Protein AF-A0A955X0K3-F1 (afdb_monomer_lite)

Radius of gyration: 25.29 Å; chains: 1; bounding box: 75×50×61 Å

Sequence (303 aa):
FAATKADHLHHTQHPRLTALVEAMLREARDRARFSGAETAALSLAALRATVEETRDYSGRAVDVVRGRLMDGRQAAVNAGELPEDPARLLAPARDGAGRLIPCADGEAGELIGRIGRLPSERFDGYLDPQATAAKILRDGFAEGDAWFRTGDLLRRDADGDYFFVDRVGDTFRWKGENVSTQAVAQALAGAGGVEALAVYGVAVPGQEGRAGMAAVVAQAFDPQAFFAAATGALPPAARPAFVRVVPALPTTSTMKFQTVALKRQGYTDCGDDPVFVRDDEAGTYAPLTPLALGAVTAGSLRL

Secondary structure (DSSP, 8-state):
-EEEE-TTS-GGGHHHHHHHHHHHTHHHHHHHHHTT----EEEE----SSEEEEEEETTEEEEEEEEE-TTS-EEEE---PPPSSTHHHHHHHHTTSSSPPPPPTT-EEEEEEE--SSGGG-----SSHHHHHHTEEESSSSTT-EEEEEEEEEEE-TTS-EEEEEETTT-EEETTEEE-HHHHHHHTTTGGG-SEEEEEEE--TT-SB-EEEEEEE-SS--HHHHHHHHHHHS-GGGS-SEEEE-S---B-TTS-B-HHHHHHHTTTS-TT--EEEEETTTTEEEE--HHHHHHHHTT-S--

Structure (mmCIF, N/CA/C/O backbone):
data_AF-A0A955X0K3-F1
#
_entry.id   AF-A0A955X0K3-F1
#
loop_
_atom_site.group_PDB
_atom_site.id
_atom_site.type_symbol
_atom_site.label_atom_id
_atom_site.label_alt_id
_atom_site.label_comp_id
_atom_site.label_asym_id
_atom_site.label_entity_id
_atom_site.label_seq_id
_atom_site.pdbx_PDB_ins_code
_atom_site.Cartn_x
_atom_site.Cartn_y
_atom_site.Cartn_z
_atom_site.occupancy
_atom_site.B_iso_or_equiv
_atom_site.auth_seq_id
_atom_site.auth_comp_id
_atom_site.auth_asym_id
_atom_site.auth_atom_id
_atom_site.pdbx_PDB_model_num
ATOM 1 N N . PHE A 1 1 ? 21.648 7.294 10.401 1.00 72.94 1 PHE A N 1
ATOM 2 C CA . PHE A 1 1 ? 22.997 6.711 10.265 1.00 72.94 1 PHE A CA 1
ATOM 3 C C . PHE A 1 1 ? 22.863 5.281 9.754 1.00 72.94 1 PHE A C 1
ATOM 5 O O . PHE A 1 1 ? 21.939 4.608 10.192 1.00 72.94 1 PHE A O 1
ATOM 12 N N . ALA A 1 2 ? 23.717 4.842 8.827 1.00 73.00 2 ALA A N 1
ATOM 13 C CA . ALA A 1 2 ? 23.734 3.469 8.317 1.00 73.00 2 ALA A CA 1
ATOM 14 C C . ALA A 1 2 ? 25.145 2.881 8.431 1.00 73.00 2 ALA A C 1
ATOM 16 O O . ALA A 1 2 ? 26.103 3.494 7.972 1.00 73.00 2 ALA A O 1
ATOM 17 N N . ALA A 1 3 ? 25.283 1.704 9.035 1.00 75.50 3 ALA A N 1
ATOM 18 C CA . ALA A 1 3 ? 26.566 1.022 9.155 1.00 75.50 3 ALA A CA 1
ATOM 19 C C . ALA A 1 3 ? 26.521 -0.335 8.462 1.00 75.50 3 ALA A C 1
ATOM 21 O O . ALA A 1 3 ? 25.512 -1.034 8.537 1.00 75.50 3 ALA A O 1
ATOM 22 N N . THR A 1 4 ? 27.627 -0.716 7.831 1.00 75.00 4 THR A N 1
ATOM 23 C CA . THR A 1 4 ? 27.813 -2.057 7.271 1.00 75.00 4 THR A CA 1
ATOM 24 C C . THR A 1 4 ? 29.104 -2.690 7.770 1.00 75.00 4 THR A C 1
ATOM 26 O O . THR A 1 4 ? 30.064 -1.995 8.107 1.00 75.00 4 THR A O 1
ATOM 29 N N . LYS A 1 5 ? 29.122 -4.022 7.823 1.00 78.38 5 LYS A N 1
ATOM 30 C CA . LYS A 1 5 ? 30.267 -4.811 8.271 1.00 78.38 5 LYS A CA 1
ATOM 31 C C . LYS A 1 5 ? 31.272 -4.980 7.130 1.00 78.38 5 LYS A C 1
ATOM 33 O O . LYS A 1 5 ? 30.899 -5.464 6.067 1.00 78.38 5 LYS A O 1
ATOM 38 N N . ALA A 1 6 ? 32.543 -4.661 7.365 1.00 79.88 6 ALA A N 1
ATOM 39 C CA . ALA A 1 6 ? 33.587 -4.685 6.333 1.00 79.88 6 ALA A CA 1
ATOM 40 C C . ALA A 1 6 ? 34.691 -5.738 6.555 1.00 79.88 6 ALA A C 1
ATOM 42 O O . ALA A 1 6 ? 35.633 -5.796 5.775 1.00 79.88 6 ALA A O 1
ATOM 43 N N . ASP A 1 7 ? 34.581 -6.599 7.579 1.00 76.06 7 ASP A N 1
ATOM 44 C CA . ASP A 1 7 ? 35.656 -7.525 8.011 1.00 76.06 7 ASP A CA 1
ATOM 45 C C . ASP A 1 7 ? 36.092 -8.574 6.966 1.00 76.06 7 ASP A C 1
ATOM 47 O O . ASP A 1 7 ? 37.043 -9.318 7.194 1.00 76.06 7 ASP A O 1
ATOM 51 N N . HIS A 1 8 ? 35.375 -8.674 5.847 1.00 74.19 8 HIS A N 1
ATOM 52 C CA . HIS A 1 8 ? 35.631 -9.598 4.740 1.00 74.19 8 HIS A CA 1
ATOM 53 C C . HIS A 1 8 ? 36.319 -8.921 3.543 1.00 74.19 8 HIS A C 1
ATOM 55 O O . HIS A 1 8 ? 36.610 -9.583 2.548 1.00 74.19 8 HIS A O 1
ATOM 61 N N . LEU A 1 9 ? 36.572 -7.614 3.634 1.00 76.88 9 LEU A N 1
ATOM 62 C CA . LEU A 1 9 ? 37.218 -6.814 2.605 1.00 76.88 9 LEU A CA 1
ATOM 63 C C . LEU A 1 9 ? 38.471 -6.162 3.167 1.00 76.88 9 LEU A C 1
ATOM 65 O O . LEU A 1 9 ? 38.476 -5.650 4.287 1.00 76.88 9 LEU A O 1
ATOM 69 N N . HIS A 1 10 ? 39.509 -6.137 2.341 1.00 84.00 10 HIS A N 1
ATOM 70 C CA . HIS A 1 10 ? 40.710 -5.370 2.623 1.00 84.00 10 HIS A CA 1
ATOM 71 C C . HIS A 1 10 ? 40.362 -3.874 2.758 1.00 84.00 10 HIS A C 1
ATOM 73 O O . HIS A 1 10 ? 39.531 -3.366 1.996 1.00 84.00 10 HIS A O 1
ATOM 79 N N . HIS A 1 11 ? 40.987 -3.163 3.704 1.00 85.38 11 HIS A N 1
ATOM 80 C CA . HIS A 1 11 ? 40.675 -1.762 4.026 1.00 85.38 11 HIS A CA 1
ATOM 81 C C . HIS A 1 11 ? 40.684 -0.810 2.826 1.00 85.38 11 HIS A C 1
ATOM 83 O O . HIS A 1 11 ? 39.918 0.155 2.799 1.00 85.38 11 HIS A O 1
ATOM 89 N N . THR A 1 12 ? 41.490 -1.100 1.801 1.00 85.62 12 THR A N 1
ATOM 90 C CA . THR A 1 12 ? 41.540 -0.337 0.541 1.00 85.62 12 THR A CA 1
ATOM 91 C C . THR A 1 12 ? 40.170 -0.227 -0.141 1.00 85.62 12 THR A C 1
ATOM 93 O O . THR A 1 12 ? 39.929 0.721 -0.885 1.00 85.62 12 THR A O 1
ATOM 96 N N . GLN A 1 13 ? 39.234 -1.136 0.156 1.00 85.56 13 GLN A N 1
ATOM 97 C CA . GLN A 1 13 ? 37.886 -1.158 -0.416 1.00 85.56 13 GLN A CA 1
ATOM 98 C C . GLN A 1 13 ? 36.791 -0.576 0.497 1.00 85.56 13 GLN A C 1
ATOM 100 O O . GLN A 1 13 ? 35.651 -0.417 0.054 1.00 85.56 13 GLN A O 1
ATOM 105 N N . HIS A 1 14 ? 37.093 -0.212 1.751 1.00 87.19 14 HIS A N 1
ATOM 106 C CA . HIS A 1 14 ? 36.091 0.323 2.695 1.00 87.19 14 HIS A CA 1
ATOM 107 C C . HIS A 1 14 ? 35.441 1.640 2.228 1.00 87.19 14 HIS A C 1
ATOM 109 O O . HIS A 1 14 ? 34.225 1.786 2.403 1.00 87.19 14 HIS A O 1
ATOM 115 N N . PRO A 1 15 ? 36.157 2.588 1.583 1.00 86.88 15 PRO A N 1
ATOM 116 C CA . PRO A 1 15 ? 35.516 3.770 1.002 1.00 86.88 15 PRO A CA 1
ATOM 117 C C . PRO A 1 15 ? 34.520 3.417 -0.112 1.00 86.88 15 PRO A C 1
ATOM 119 O O . PRO A 1 15 ? 33.428 3.982 -0.158 1.00 86.88 15 PRO A O 1
ATOM 122 N N . ARG A 1 16 ? 34.849 2.431 -0.963 1.00 85.50 16 ARG A N 1
ATOM 123 C CA . ARG A 1 16 ? 33.973 1.962 -2.052 1.00 85.50 16 ARG A CA 1
ATOM 124 C C . ARG A 1 16 ? 32.718 1.273 -1.506 1.00 85.50 16 ARG A C 1
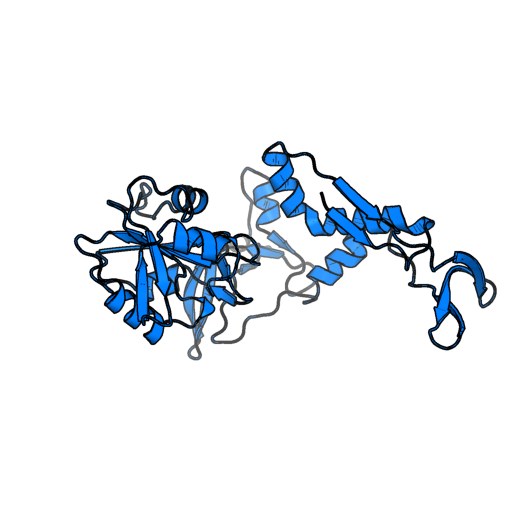ATOM 126 O O . ARG A 1 16 ? 31.615 1.544 -1.973 1.00 85.50 16 ARG A O 1
ATOM 133 N N . LEU A 1 17 ? 32.860 0.457 -0.458 1.00 81.56 17 LEU A N 1
ATOM 134 C CA . LEU A 1 17 ? 31.721 -0.145 0.246 1.00 81.56 17 LEU A CA 1
ATOM 135 C C . LEU A 1 17 ? 30.822 0.919 0.892 1.00 81.56 17 LEU A C 1
ATOM 137 O O . LEU A 1 17 ? 29.598 0.828 0.829 1.00 81.56 17 LEU A O 1
ATOM 141 N N . THR A 1 18 ? 31.423 1.958 1.469 1.00 83.19 18 THR A N 1
ATOM 142 C CA . THR A 1 18 ? 30.676 3.068 2.072 1.00 83.19 18 THR A CA 1
ATOM 143 C C . THR A 1 18 ? 29.874 3.820 1.011 1.00 83.19 18 THR A C 1
ATOM 145 O O . THR A 1 18 ? 28.673 4.016 1.187 1.00 83.19 18 THR A O 1
ATOM 148 N N . ALA A 1 19 ? 30.490 4.148 -0.130 1.00 79.62 19 ALA A N 1
ATOM 149 C CA . ALA A 1 19 ? 29.808 4.764 -1.270 1.00 79.62 19 ALA A CA 1
ATOM 150 C C . ALA A 1 19 ? 28.654 3.893 -1.808 1.00 79.62 19 ALA A C 1
ATOM 152 O O . ALA A 1 19 ? 27.605 4.421 -2.185 1.00 79.62 19 ALA A O 1
ATOM 153 N N . LEU A 1 20 ? 28.807 2.563 -1.795 1.00 77.81 20 LEU A N 1
ATOM 154 C CA . LEU A 1 20 ? 27.747 1.625 -2.169 1.00 77.81 20 LEU A CA 1
ATOM 155 C C . LEU A 1 20 ? 26.542 1.706 -1.226 1.00 77.81 20 LEU A C 1
ATOM 157 O O . LEU A 1 20 ? 25.414 1.871 -1.689 1.00 77.81 20 LEU A O 1
ATOM 161 N N . VAL A 1 21 ? 26.773 1.661 0.087 1.00 79.25 21 VAL A N 1
ATOM 162 C CA . VAL A 1 21 ? 25.708 1.790 1.098 1.00 79.25 21 VAL A CA 1
ATOM 163 C C . VAL A 1 21 ? 25.009 3.145 0.998 1.00 79.25 21 VAL A C 1
ATOM 165 O O . VAL A 1 21 ? 23.780 3.221 1.063 1.00 79.25 21 VAL A O 1
ATOM 168 N N . GLU A 1 22 ? 25.767 4.221 0.787 1.00 78.62 22 GLU A N 1
ATOM 169 C CA . GLU A 1 22 ? 25.198 5.549 0.558 1.00 78.62 22 GLU A CA 1
ATOM 170 C C . GLU A 1 22 ? 24.293 5.597 -0.672 1.00 78.62 22 GLU A C 1
ATOM 172 O O . GLU A 1 22 ? 23.219 6.203 -0.632 1.00 78.62 22 GLU A O 1
ATOM 177 N N . ALA A 1 23 ? 24.715 4.964 -1.764 1.00 74.12 23 ALA A N 1
ATOM 178 C CA . ALA A 1 23 ? 23.952 4.931 -2.997 1.00 74.12 23 ALA A CA 1
ATOM 179 C C . ALA A 1 23 ? 22.687 4.060 -2.875 1.00 74.12 23 ALA A C 1
ATOM 181 O O . ALA A 1 23 ? 21.648 4.454 -3.408 1.00 74.12 23 ALA A O 1
ATOM 182 N N . MET A 1 24 ? 22.732 2.948 -2.129 1.00 72.56 24 MET A N 1
ATOM 183 C CA . MET A 1 24 ? 21.556 2.115 -1.821 1.00 72.56 24 MET A CA 1
ATOM 184 C C . MET A 1 24 ? 20.498 2.880 -1.023 1.00 72.56 24 MET A C 1
ATOM 186 O O . MET A 1 24 ? 19.303 2.736 -1.261 1.00 72.56 24 MET A O 1
ATOM 190 N N . LEU A 1 25 ? 20.938 3.719 -0.085 1.00 77.38 25 LEU A N 1
ATOM 191 C CA . LEU A 1 25 ? 20.060 4.446 0.831 1.00 77.38 25 LEU A CA 1
ATOM 192 C C . LEU A 1 25 ? 19.731 5.864 0.362 1.00 77.38 25 LEU A C 1
ATOM 194 O O . LEU A 1 25 ? 19.138 6.625 1.126 1.00 77.38 25 LEU A O 1
ATOM 198 N N . ARG A 1 26 ? 20.090 6.226 -0.876 1.00 76.50 26 ARG A N 1
ATOM 199 C CA . ARG A 1 26 ? 19.982 7.591 -1.411 1.00 76.50 26 ARG A CA 1
ATOM 200 C C . ARG A 1 26 ? 18.615 8.219 -1.153 1.00 76.50 26 ARG A C 1
ATOM 202 O O . ARG A 1 26 ? 18.539 9.286 -0.566 1.00 76.50 26 ARG A O 1
ATOM 209 N N . GLU A 1 27 ? 17.537 7.522 -1.494 1.00 66.00 27 GLU A N 1
ATOM 210 C CA . GLU A 1 27 ? 16.176 8.052 -1.366 1.00 66.00 27 GLU A CA 1
ATOM 211 C C . GLU A 1 27 ? 15.756 8.274 0.099 1.00 66.00 27 GLU A C 1
ATOM 213 O O . GLU A 1 27 ? 15.165 9.296 0.448 1.00 66.00 27 GLU A O 1
ATOM 218 N N . ALA A 1 28 ? 16.100 7.339 0.990 1.00 66.31 28 ALA A N 1
ATOM 219 C CA . ALA A 1 28 ? 15.855 7.486 2.423 1.00 66.31 28 ALA A CA 1
ATOM 220 C C . ALA A 1 28 ? 16.710 8.608 3.033 1.00 66.31 28 ALA A C 1
ATOM 222 O O . ALA A 1 28 ? 16.236 9.353 3.892 1.00 66.31 28 ALA A O 1
ATOM 223 N N . ARG A 1 29 ? 17.950 8.754 2.557 1.00 79.06 29 ARG A N 1
ATOM 224 C CA . ARG A 1 29 ? 18.888 9.797 2.969 1.00 79.06 29 ARG A CA 1
ATOM 225 C C . ARG A 1 29 ? 18.409 11.180 2.554 1.00 79.06 29 ARG A C 1
ATOM 227 O O . ARG A 1 29 ? 18.414 12.088 3.377 1.00 79.06 29 ARG A O 1
ATOM 234 N N . ASP A 1 30 ? 17.971 11.326 1.311 1.00 69.69 30 ASP A N 1
ATOM 235 C CA . ASP A 1 30 ? 17.511 12.598 0.762 1.00 69.69 30 ASP A CA 1
ATOM 236 C C . ASP A 1 30 ? 16.231 13.058 1.473 1.00 69.69 30 ASP A C 1
ATOM 238 O O . ASP A 1 30 ? 16.133 14.221 1.861 1.00 69.69 30 ASP A O 1
ATOM 242 N N . ARG A 1 31 ? 15.309 12.132 1.782 1.00 65.12 31 ARG A N 1
ATOM 243 C CA . ARG A 1 31 ? 14.146 12.416 2.643 1.00 65.12 31 ARG A CA 1
ATOM 244 C C . ARG A 1 31 ? 14.545 12.877 4.045 1.00 65.12 31 ARG A C 1
ATOM 246 O O . ARG A 1 31 ? 14.010 13.866 4.531 1.00 65.12 31 ARG A O 1
ATOM 253 N N . ALA A 1 32 ? 15.479 12.181 4.693 1.00 66.31 32 ALA A N 1
ATOM 254 C CA . ALA A 1 32 ? 15.925 12.530 6.041 1.00 66.31 32 ALA A CA 1
ATOM 255 C C . ALA A 1 32 ? 16.638 13.896 6.080 1.00 66.31 32 ALA A C 1
ATOM 257 O O . ALA A 1 32 ? 16.353 14.711 6.955 1.00 66.31 32 ALA A O 1
ATOM 258 N N . ARG A 1 33 ? 17.499 14.180 5.093 1.00 73.12 33 ARG A N 1
ATOM 259 C CA . ARG A 1 33 ? 18.171 15.481 4.937 1.00 73.12 33 ARG A CA 1
ATOM 260 C C . ARG A 1 33 ? 17.188 16.612 4.669 1.00 73.12 33 ARG A C 1
ATOM 262 O O . ARG A 1 33 ? 17.338 17.686 5.239 1.00 73.12 33 ARG A O 1
ATOM 269 N N . PHE A 1 34 ? 16.168 16.371 3.845 1.00 64.62 34 PHE A N 1
ATOM 270 C CA . PHE A 1 34 ? 15.101 17.342 3.597 1.00 64.62 34 PHE A CA 1
ATOM 271 C C . PHE A 1 34 ? 14.343 17.706 4.885 1.00 64.62 34 PHE A C 1
ATOM 273 O O . PHE A 1 34 ? 13.924 18.844 5.060 1.00 64.62 34 PHE A O 1
ATOM 280 N N . SER A 1 35 ? 14.227 16.764 5.823 1.00 72.75 35 SER A N 1
ATOM 281 C CA . SER A 1 35 ? 13.679 16.993 7.166 1.00 72.75 35 SER A CA 1
ATOM 282 C C . SER A 1 35 ? 14.693 17.556 8.178 1.00 72.75 35 SER A C 1
ATOM 284 O O . SER A 1 35 ? 14.391 17.606 9.366 1.00 72.75 35 SER A O 1
ATOM 286 N N . GLY A 1 36 ? 15.883 17.974 7.736 1.00 71.62 36 GLY A N 1
ATOM 287 C CA . GLY A 1 36 ? 16.912 18.590 8.580 1.00 71.62 36 GLY A CA 1
ATOM 288 C C . GLY A 1 36 ? 17.782 17.609 9.370 1.00 71.62 36 GLY A C 1
ATOM 289 O O . GLY A 1 36 ? 18.563 18.043 10.212 1.00 71.62 36 GLY A O 1
ATOM 290 N N . ALA A 1 37 ? 17.674 16.300 9.125 1.00 73.31 37 ALA A N 1
ATOM 291 C CA . ALA A 1 37 ? 18.491 15.308 9.814 1.00 73.31 37 ALA A CA 1
ATOM 292 C C . ALA A 1 37 ? 19.866 15.140 9.150 1.00 73.31 37 ALA A C 1
ATOM 294 O O . ALA A 1 37 ? 19.980 15.000 7.928 1.00 73.31 37 ALA A O 1
ATOM 295 N N . GLU A 1 38 ? 20.916 15.062 9.967 1.00 81.56 38 GLU A N 1
ATOM 296 C CA . GLU A 1 38 ? 22.237 14.656 9.497 1.00 81.56 38 GLU A CA 1
ATOM 297 C C . GLU A 1 38 ? 22.270 13.160 9.172 1.00 81.56 38 GLU A C 1
ATOM 299 O O . GLU A 1 38 ? 21.726 12.306 9.879 1.00 81.56 38 GLU A O 1
ATOM 304 N N . THR A 1 39 ? 22.942 12.818 8.077 1.00 82.00 39 THR A N 1
ATOM 305 C CA . THR A 1 39 ? 23.023 11.438 7.601 1.00 82.00 39 THR A CA 1
ATOM 306 C C . THR A 1 39 ? 24.449 11.095 7.205 1.00 82.00 39 THR A C 1
ATOM 308 O O . THR A 1 39 ? 25.030 11.780 6.359 1.00 82.00 39 THR A O 1
ATOM 311 N N . ALA A 1 40 ? 24.948 9.976 7.718 1.00 81.44 40 ALA A N 1
ATOM 312 C CA . ALA A 1 40 ? 26.214 9.377 7.320 1.00 81.44 40 ALA A CA 1
ATOM 313 C C . ALA A 1 40 ? 26.043 7.868 7.108 1.00 81.44 40 ALA A C 1
ATOM 315 O O . ALA A 1 40 ? 25.189 7.242 7.759 1.00 81.44 40 ALA A O 1
ATOM 316 N N . ALA A 1 41 ? 26.863 7.309 6.218 1.00 79.50 41 ALA A N 1
ATOM 317 C CA . ALA A 1 41 ? 27.106 5.878 6.132 1.00 79.50 41 ALA A CA 1
ATOM 318 C C . ALA A 1 41 ? 28.545 5.567 6.559 1.00 79.50 41 ALA A C 1
ATOM 320 O O . ALA A 1 41 ? 29.448 6.362 6.306 1.00 79.50 41 ALA A O 1
ATOM 321 N N . LEU A 1 42 ? 28.763 4.419 7.199 1.00 81.50 42 LEU A N 1
ATOM 322 C CA . LEU A 1 42 ? 30.096 3.948 7.576 1.00 81.50 42 LEU A CA 1
ATOM 323 C C . LEU A 1 42 ? 30.251 2.458 7.272 1.00 81.50 42 LEU A C 1
ATOM 325 O O . LEU A 1 42 ? 29.351 1.657 7.524 1.00 81.50 42 LEU A O 1
ATOM 329 N N . SER A 1 43 ? 31.430 2.084 6.790 1.00 77.88 43 SER A N 1
ATOM 330 C CA . SER A 1 43 ? 31.879 0.693 6.754 1.00 77.88 43 SER A CA 1
ATOM 331 C C . SER A 1 43 ? 32.765 0.440 7.968 1.00 77.88 43 SER A C 1
ATOM 333 O O . SER A 1 43 ? 33.791 1.095 8.131 1.00 77.88 43 SER A O 1
ATOM 335 N N . LEU A 1 44 ? 32.345 -0.469 8.846 1.00 70.31 44 LEU A N 1
ATOM 336 C CA . LEU A 1 44 ? 33.007 -0.761 10.116 1.00 70.31 44 LEU A CA 1
ATOM 337 C C . LEU A 1 44 ? 33.529 -2.201 10.107 1.00 70.31 44 LEU A C 1
ATOM 339 O O . LEU A 1 44 ? 32.776 -3.143 9.857 1.00 70.31 44 LEU A O 1
ATOM 343 N N . ALA A 1 45 ? 34.814 -2.378 10.405 1.00 63.47 45 ALA A N 1
ATOM 344 C CA . ALA A 1 45 ? 35.396 -3.679 10.725 1.00 63.47 45 ALA A CA 1
ATOM 345 C C . ALA A 1 45 ? 35.435 -3.810 12.254 1.00 63.47 45 ALA A C 1
ATOM 347 O O . ALA A 1 45 ? 36.144 -3.061 12.927 1.00 63.47 45 ALA A O 1
ATOM 348 N N . ALA A 1 46 ? 34.595 -4.685 12.809 1.00 48.91 46 ALA A N 1
ATOM 349 C CA . ALA A 1 46 ? 34.305 -4.705 14.241 1.00 48.91 46 ALA A CA 1
ATOM 350 C C . ALA A 1 46 ? 35.185 -5.686 15.035 1.00 48.91 46 ALA A C 1
ATOM 352 O O . ALA A 1 46 ? 35.360 -5.488 16.235 1.00 48.91 46 ALA A O 1
ATOM 353 N N . LEU A 1 47 ? 35.750 -6.731 14.411 1.00 51.66 47 LEU A N 1
ATOM 354 C CA . LEU A 1 47 ? 36.476 -7.795 15.124 1.00 51.66 47 LEU A CA 1
ATOM 355 C C . LEU A 1 47 ? 37.629 -8.360 14.275 1.00 51.66 47 LEU A C 1
ATOM 357 O O . LEU A 1 47 ? 37.408 -9.117 13.332 1.00 51.66 47 LEU A O 1
ATOM 361 N N . ARG A 1 48 ? 38.878 -8.060 14.672 1.00 51.81 48 ARG A N 1
ATOM 362 C CA . ARG A 1 48 ? 40.128 -8.569 14.061 1.00 51.81 48 ARG A CA 1
ATOM 363 C C . ARG A 1 48 ? 40.374 -10.060 14.360 1.00 51.81 48 ARG A C 1
ATOM 365 O O . ARG A 1 48 ? 41.370 -10.430 14.974 1.00 51.81 48 ARG A O 1
ATOM 372 N N . ALA A 1 49 ? 39.474 -10.934 13.918 1.00 53.44 49 ALA A N 1
ATOM 373 C CA . ALA A 1 49 ? 39.782 -12.359 13.735 1.00 53.44 49 ALA A CA 1
ATOM 374 C C . ALA A 1 49 ? 40.495 -12.620 12.392 1.00 53.44 49 ALA A C 1
ATOM 376 O O . ALA A 1 49 ? 40.891 -13.749 12.094 1.00 53.44 49 ALA A O 1
ATOM 377 N N . THR A 1 50 ? 40.646 -11.570 11.584 1.00 62.62 50 THR A N 1
ATOM 378 C CA . THR A 1 50 ? 41.249 -11.592 10.261 1.00 62.62 50 THR A CA 1
ATOM 379 C C . THR A 1 50 ? 42.428 -10.623 10.167 1.00 62.62 50 THR A C 1
ATOM 381 O O . THR A 1 50 ? 42.480 -9.602 10.855 1.00 62.62 50 THR A O 1
ATOM 384 N N . VAL A 1 51 ? 43.407 -10.977 9.335 1.00 74.94 51 VAL A N 1
ATOM 385 C CA . VAL A 1 51 ? 44.590 -10.170 9.021 1.00 74.94 51 VAL A CA 1
ATOM 386 C C . VAL A 1 51 ? 44.558 -9.835 7.536 1.00 74.94 51 VAL A C 1
ATOM 388 O O . VAL A 1 51 ? 44.361 -10.718 6.703 1.00 74.94 51 VAL A O 1
ATOM 391 N N . GLU A 1 52 ? 44.745 -8.564 7.220 1.00 80.19 52 GLU A N 1
ATOM 392 C CA . GLU A 1 52 ? 44.872 -8.065 5.853 1.00 80.19 52 GLU A CA 1
ATOM 393 C C . GLU A 1 52 ? 46.273 -8.360 5.314 1.00 80.19 52 GLU A C 1
ATOM 395 O O . GLU A 1 52 ? 47.268 -8.19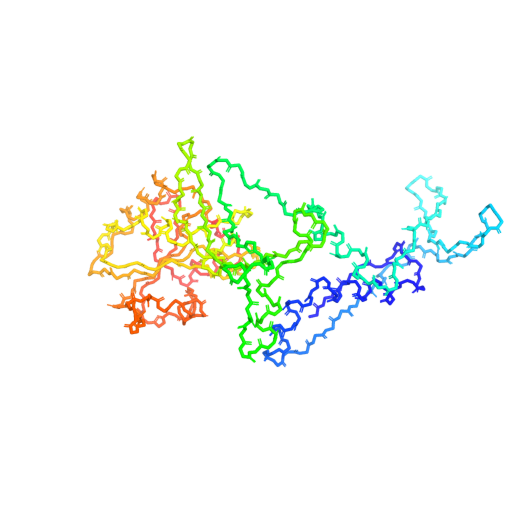1 6.021 1.00 80.19 52 GLU A O 1
ATOM 400 N N . GLU A 1 53 ? 46.358 -8.853 4.082 1.00 83.56 53 GLU A N 1
ATOM 401 C CA . GLU A 1 53 ? 47.615 -9.271 3.462 1.00 83.56 53 GLU A CA 1
ATOM 402 C C . GLU A 1 53 ? 47.515 -9.094 1.940 1.00 83.56 53 GLU A C 1
ATOM 404 O O . GLU A 1 53 ? 46.439 -9.268 1.376 1.00 83.56 53 GLU A O 1
ATOM 409 N N . THR A 1 54 ? 48.624 -8.809 1.258 1.00 85.44 54 THR A N 1
ATOM 410 C CA . THR A 1 54 ? 48.699 -8.842 -0.213 1.00 85.44 54 THR A CA 1
ATOM 411 C C . THR A 1 54 ? 49.533 -10.048 -0.628 1.00 85.44 54 THR A C 1
ATOM 413 O O . THR A 1 54 ? 50.628 -10.261 -0.104 1.00 85.44 54 THR A O 1
ATOM 416 N N . ARG A 1 55 ? 49.024 -10.862 -1.556 1.00 82.88 55 ARG A N 1
ATOM 417 C CA . ARG A 1 55 ? 49.686 -12.091 -2.018 1.00 82.88 55 ARG A CA 1
ATOM 418 C C . ARG A 1 55 ? 49.873 -12.096 -3.520 1.00 82.88 55 ARG A C 1
ATOM 420 O O . ARG A 1 55 ? 49.013 -11.610 -4.244 1.00 82.88 55 ARG A O 1
ATOM 427 N N . ASP A 1 56 ? 50.959 -12.705 -3.981 1.00 86.00 56 ASP A N 1
ATOM 428 C CA . ASP A 1 56 ? 51.095 -13.037 -5.395 1.00 86.00 56 ASP A CA 1
ATOM 429 C C . ASP A 1 56 ? 50.212 -14.243 -5.733 1.00 86.00 56 ASP A C 1
ATOM 431 O O . ASP A 1 56 ? 50.272 -15.288 -5.077 1.00 86.00 56 ASP A O 1
ATOM 435 N N . TYR A 1 57 ? 49.369 -14.082 -6.746 1.00 75.62 57 TYR A N 1
ATOM 436 C CA . TYR A 1 57 ? 48.559 -15.144 -7.310 1.00 75.62 57 TYR A CA 1
ATOM 437 C C . TYR A 1 57 ? 48.634 -15.073 -8.833 1.00 75.62 57 TYR A C 1
ATOM 439 O O . TYR A 1 57 ? 48.133 -14.132 -9.450 1.00 75.62 57 TYR A O 1
ATOM 447 N N . SER A 1 58 ? 49.248 -16.090 -9.442 1.00 77.94 58 SER A N 1
ATOM 448 C CA . SER A 1 58 ? 49.471 -16.166 -10.894 1.00 77.94 58 SER A CA 1
ATOM 449 C C . SER A 1 58 ? 50.238 -14.956 -11.459 1.00 77.94 58 SER A C 1
ATOM 451 O O . SER A 1 58 ? 49.915 -14.473 -12.543 1.00 77.94 58 SER A O 1
ATOM 453 N N . GLY A 1 59 ? 51.236 -14.450 -10.720 1.00 84.62 59 GLY A N 1
ATOM 454 C CA . GLY A 1 59 ? 52.057 -13.305 -11.130 1.00 84.62 59 GLY A CA 1
ATOM 455 C C . GLY A 1 59 ? 51.382 -11.942 -10.959 1.00 84.62 59 GLY A C 1
ATOM 456 O O . GLY A 1 59 ? 51.860 -10.948 -11.509 1.00 84.62 59 GLY A O 1
ATOM 457 N N . ARG A 1 60 ? 50.253 -11.883 -10.239 1.00 79.94 60 ARG A N 1
ATOM 458 C CA . ARG A 1 60 ? 49.544 -10.646 -9.897 1.00 79.94 60 ARG A CA 1
ATOM 459 C C . ARG A 1 60 ? 49.446 -10.502 -8.383 1.00 79.94 60 ARG A C 1
ATOM 461 O O . ARG A 1 60 ? 49.032 -11.437 -7.703 1.00 79.94 60 ARG A O 1
ATOM 468 N N . ALA A 1 61 ? 49.737 -9.310 -7.867 1.00 84.69 61 ALA A N 1
ATOM 469 C CA . ALA A 1 61 ? 49.452 -8.964 -6.479 1.00 84.69 61 ALA A CA 1
ATOM 470 C C . ALA A 1 61 ? 47.932 -8.864 -6.257 1.00 84.69 61 ALA A C 1
ATOM 472 O O . ALA A 1 61 ? 47.228 -8.190 -7.012 1.00 84.69 61 ALA A O 1
ATOM 473 N N . VAL A 1 62 ? 47.425 -9.553 -5.239 1.00 82.88 62 VAL A N 1
ATOM 474 C CA . VAL A 1 62 ? 46.003 -9.624 -4.899 1.00 82.88 62 VAL A CA 1
ATOM 475 C C . VAL A 1 62 ? 45.830 -9.367 -3.405 1.00 82.88 62 VAL A C 1
ATOM 477 O O . VAL A 1 62 ? 46.415 -10.068 -2.577 1.00 82.88 62 VAL A O 1
ATOM 480 N N . ASP A 1 63 ? 45.003 -8.381 -3.065 1.00 88.00 63 ASP A N 1
ATOM 481 C CA . ASP A 1 63 ? 44.654 -8.069 -1.679 1.00 88.00 63 ASP A CA 1
ATOM 482 C C . ASP A 1 63 ? 43.696 -9.120 -1.116 1.00 88.00 63 ASP A C 1
ATOM 484 O O . ASP A 1 63 ? 42.674 -9.448 -1.720 1.00 88.00 63 ASP A O 1
ATOM 488 N N . VAL A 1 64 ? 44.009 -9.661 0.054 1.00 81.25 64 VAL A N 1
ATOM 489 C CA . VAL A 1 64 ? 43.234 -10.721 0.695 1.00 81.25 64 VAL A CA 1
ATOM 490 C C . VAL A 1 64 ? 42.980 -10.413 2.160 1.00 81.25 64 VAL A C 1
ATOM 492 O O . VAL A 1 64 ? 43.705 -9.670 2.822 1.00 81.25 64 VAL A O 1
ATOM 495 N N . VAL A 1 65 ? 41.949 -11.060 2.687 1.00 79.75 65 VAL A N 1
ATOM 496 C CA . VAL A 1 65 ? 41.677 -11.123 4.117 1.00 79.75 65 VAL A CA 1
ATOM 497 C C . VAL A 1 65 ? 41.903 -12.559 4.577 1.00 79.75 65 VAL A C 1
ATOM 499 O O . VAL A 1 65 ? 41.255 -13.490 4.094 1.00 79.75 65 VAL A O 1
ATOM 502 N N . ARG A 1 66 ? 42.852 -12.761 5.495 1.00 83.06 66 ARG A N 1
ATOM 503 C CA . ARG A 1 66 ? 43.233 -14.078 6.016 1.00 83.06 66 ARG A CA 1
ATOM 504 C C . ARG A 1 66 ? 42.628 -14.330 7.387 1.00 83.06 66 ARG A C 1
ATOM 506 O O . ARG A 1 66 ? 42.833 -13.550 8.309 1.00 83.06 66 ARG A O 1
ATOM 513 N N . GLY A 1 67 ? 41.940 -15.456 7.536 1.00 76.56 67 GLY A N 1
ATOM 514 C CA . GLY A 1 67 ? 41.363 -15.928 8.792 1.00 76.56 67 GLY A CA 1
ATOM 515 C C . GLY A 1 67 ? 41.771 -17.363 9.125 1.00 76.56 67 GLY A C 1
ATOM 516 O O . GLY A 1 67 ? 42.478 -18.034 8.366 1.00 76.56 67 GLY A O 1
ATOM 517 N N . ARG A 1 68 ? 41.316 -17.842 10.286 1.00 78.88 68 ARG A N 1
ATOM 518 C CA . ARG A 1 68 ? 41.454 -19.237 10.720 1.00 78.88 68 ARG A CA 1
ATOM 519 C C . ARG A 1 68 ? 40.093 -19.930 10.632 1.00 78.88 68 ARG A C 1
ATOM 521 O O . ARG A 1 68 ? 39.112 -19.421 11.166 1.00 78.88 68 ARG A O 1
ATOM 528 N N . LEU A 1 69 ? 40.045 -21.071 9.953 1.00 71.50 69 LEU A N 1
ATOM 529 C CA . LEU A 1 69 ? 38.867 -21.926 9.844 1.00 71.50 69 LEU A CA 1
ATOM 530 C C . LEU A 1 69 ? 38.613 -22.675 11.161 1.00 71.50 69 LEU A C 1
ATOM 532 O O . LEU A 1 69 ? 39.504 -22.796 12.002 1.00 71.50 69 LEU A O 1
ATOM 536 N N . MET A 1 70 ? 37.403 -23.217 11.324 1.00 75.31 70 MET A N 1
ATOM 537 C CA . MET A 1 70 ? 36.996 -23.938 12.543 1.00 75.31 70 MET A CA 1
ATOM 538 C C . MET A 1 70 ? 37.833 -25.198 12.810 1.00 75.31 70 MET A C 1
ATOM 540 O O . MET A 1 70 ? 37.985 -25.606 13.955 1.00 75.31 70 MET A O 1
ATOM 544 N N . ASP A 1 71 ? 38.429 -25.778 11.767 1.00 84.56 71 ASP A N 1
ATOM 545 C CA . ASP A 1 71 ? 39.356 -26.913 11.853 1.00 84.56 71 ASP A CA 1
ATOM 546 C C . ASP A 1 71 ? 40.820 -26.497 12.119 1.00 84.56 71 ASP A C 1
ATOM 548 O O . ASP A 1 71 ? 41.727 -27.327 12.099 1.00 84.56 71 ASP A O 1
ATOM 552 N N . GLY A 1 72 ? 41.069 -25.205 12.358 1.00 80.81 72 GLY A N 1
ATOM 553 C CA . GLY A 1 72 ? 42.383 -24.654 12.680 1.00 80.81 72 GLY A CA 1
ATOM 554 C C . GLY A 1 72 ? 43.252 -24.289 11.476 1.00 80.81 72 GLY A C 1
ATOM 555 O O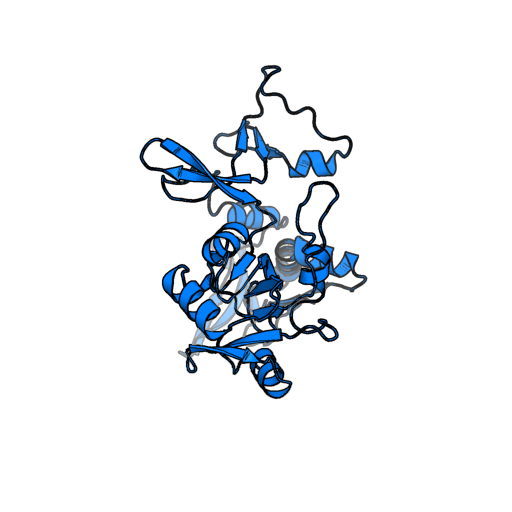 . GLY A 1 72 ? 44.284 -23.637 11.669 1.00 80.81 72 GLY A O 1
ATOM 556 N N . ARG A 1 73 ? 42.855 -24.635 10.244 1.00 85.00 73 ARG A N 1
ATOM 557 C CA . ARG A 1 73 ? 43.597 -24.249 9.033 1.00 85.00 73 ARG A CA 1
ATOM 558 C C . ARG A 1 73 ? 43.493 -22.748 8.773 1.00 85.00 73 ARG A C 1
ATOM 560 O O . ARG A 1 73 ? 42.519 -22.100 9.146 1.00 85.00 73 ARG A O 1
ATOM 567 N N . GLN A 1 74 ? 44.498 -22.179 8.113 1.00 81.81 74 GLN A N 1
ATOM 568 C CA . GLN A 1 74 ? 44.438 -20.792 7.651 1.00 81.81 74 GLN A CA 1
ATOM 569 C C . GLN A 1 74 ? 43.847 -20.724 6.246 1.00 81.81 74 GLN A C 1
ATOM 571 O O . GLN A 1 74 ? 44.218 -21.514 5.379 1.00 81.81 74 GLN A O 1
ATOM 576 N N . ALA A 1 75 ? 42.975 -19.748 6.018 1.00 77.38 75 ALA A N 1
ATOM 577 C CA . ALA A 1 75 ? 42.394 -19.468 4.714 1.00 77.38 75 ALA A CA 1
ATOM 578 C C . ALA A 1 75 ? 42.498 -17.973 4.419 1.00 77.38 75 ALA A C 1
ATOM 580 O O . ALA A 1 75 ? 42.259 -17.150 5.300 1.00 77.38 75 ALA A O 1
ATOM 581 N N . ALA A 1 76 ? 42.858 -17.634 3.186 1.00 81.12 76 ALA A N 1
ATOM 582 C CA . ALA A 1 76 ? 42.848 -16.269 2.684 1.00 81.12 76 ALA A CA 1
ATOM 583 C C . ALA A 1 76 ? 41.759 -16.142 1.621 1.00 81.12 76 ALA A C 1
ATOM 585 O O . ALA A 1 76 ? 41.656 -17.000 0.745 1.00 81.12 76 ALA A O 1
ATOM 586 N N . VAL A 1 77 ? 40.948 -15.094 1.721 1.00 76.25 77 VAL A N 1
ATOM 587 C CA . VAL A 1 77 ? 39.830 -14.833 0.814 1.00 76.25 77 VAL A CA 1
ATOM 588 C C . VAL A 1 77 ? 40.067 -13.501 0.113 1.00 76.25 77 VAL A C 1
ATOM 590 O O . VAL A 1 77 ? 40.301 -12.486 0.766 1.00 76.25 77 VAL A O 1
ATOM 593 N N . ASN A 1 78 ? 39.994 -13.507 -1.217 1.00 77.38 78 ASN A N 1
ATOM 594 C CA . ASN A 1 78 ? 39.777 -12.306 -2.018 1.00 77.38 78 ASN A CA 1
ATOM 595 C C . ASN A 1 78 ? 38.294 -12.291 -2.407 1.00 77.38 78 ASN A C 1
ATOM 597 O O . ASN A 1 78 ? 37.836 -13.204 -3.090 1.00 77.38 78 ASN A O 1
ATOM 601 N N . ALA A 1 79 ? 37.544 -11.285 -1.962 1.00 70.19 79 ALA A N 1
ATOM 602 C CA . ALA A 1 79 ? 36.117 -11.159 -2.271 1.00 70.19 79 ALA A CA 1
ATOM 603 C C . ALA A 1 79 ? 35.848 -10.446 -3.615 1.00 70.19 79 ALA A C 1
ATOM 605 O O . ALA A 1 79 ? 34.711 -10.081 -3.903 1.00 70.19 79 ALA A O 1
ATOM 606 N N . GLY A 1 80 ? 36.886 -10.236 -4.431 1.00 76.12 80 GLY A N 1
ATOM 607 C CA . GLY A 1 80 ? 36.850 -9.383 -5.613 1.00 76.12 80 GLY A CA 1
ATOM 608 C C . GLY A 1 80 ? 37.099 -7.909 -5.294 1.00 76.12 80 GLY A C 1
ATOM 609 O O . GLY A 1 80 ? 37.382 -7.530 -4.155 1.00 76.12 80 GLY A O 1
ATOM 610 N N . GLU A 1 81 ? 37.015 -7.078 -6.331 1.00 77.06 81 GLU A N 1
ATOM 611 C CA . GLU A 1 81 ? 37.076 -5.623 -6.210 1.00 77.06 81 GLU A CA 1
ATOM 612 C C . GLU A 1 81 ? 35.684 -5.012 -6.354 1.00 77.06 81 GLU A C 1
ATOM 614 O O . GLU A 1 81 ? 34.991 -5.227 -7.350 1.00 77.06 81 GLU A O 1
ATOM 619 N N . LEU A 1 82 ? 35.295 -4.197 -5.377 1.00 73.25 82 LEU A N 1
ATOM 620 C CA . LEU A 1 82 ? 34.160 -3.300 -5.507 1.00 73.25 82 LEU A CA 1
ATOM 621 C C . LEU A 1 82 ? 34.475 -2.242 -6.574 1.00 73.25 82 LEU A C 1
ATOM 623 O O . LEU A 1 82 ? 35.587 -1.692 -6.579 1.00 73.25 82 LEU A O 1
ATOM 627 N N . PRO A 1 83 ? 33.513 -1.922 -7.458 1.00 71.12 83 PRO A N 1
ATOM 628 C CA . PRO A 1 83 ? 33.706 -0.870 -8.438 1.00 71.12 83 PRO A CA 1
ATOM 629 C C . PRO A 1 83 ? 33.815 0.492 -7.754 1.00 71.12 83 PRO A C 1
ATOM 631 O O . PRO A 1 83 ? 33.265 0.722 -6.678 1.00 71.12 83 PRO A O 1
ATOM 634 N N . GLU A 1 84 ? 34.512 1.409 -8.416 1.00 75.62 84 GLU A N 1
ATOM 635 C CA . GLU A 1 84 ? 34.639 2.798 -7.962 1.00 75.62 84 GLU A CA 1
ATOM 636 C C . GLU A 1 84 ? 33.317 3.558 -8.036 1.00 75.62 84 GLU A C 1
ATOM 638 O O . GLU A 1 84 ? 33.030 4.372 -7.164 1.00 75.62 84 GLU A O 1
ATOM 643 N N . ASP A 1 85 ? 32.502 3.254 -9.047 1.00 73.50 85 ASP A N 1
ATOM 644 C CA . ASP A 1 85 ? 31.140 3.754 -9.169 1.00 73.50 85 ASP A CA 1
ATOM 645 C C . ASP A 1 85 ? 30.136 2.699 -8.665 1.00 73.50 85 ASP A C 1
ATOM 647 O O . ASP A 1 85 ? 29.950 1.663 -9.321 1.00 73.50 85 ASP A O 1
ATOM 651 N N . PRO A 1 86 ? 29.442 2.956 -7.539 1.00 66.19 86 PRO A N 1
ATOM 652 C CA . PRO A 1 86 ? 28.368 2.109 -7.034 1.00 66.19 86 PRO A CA 1
ATOM 653 C C . PRO A 1 86 ? 27.257 1.815 -8.041 1.00 66.19 86 PRO A C 1
ATOM 655 O O . PRO A 1 86 ? 26.617 0.766 -7.949 1.00 66.19 86 PRO A O 1
ATOM 658 N N . ALA A 1 87 ? 27.010 2.708 -9.007 1.00 61.38 87 ALA A N 1
ATOM 659 C CA . ALA A 1 87 ? 25.986 2.499 -10.023 1.00 61.38 87 ALA A CA 1
ATOM 660 C C . ALA A 1 87 ? 26.278 1.262 -10.884 1.00 61.38 87 ALA A C 1
ATOM 662 O O . ALA A 1 87 ? 25.339 0.622 -11.339 1.00 61.38 87 ALA A O 1
ATOM 663 N N . ARG A 1 88 ? 27.541 0.831 -11.016 1.00 63.53 88 ARG A N 1
ATOM 664 C CA . ARG A 1 88 ? 27.888 -0.416 -11.721 1.00 63.53 88 ARG A CA 1
ATOM 665 C C . ARG A 1 88 ? 27.390 -1.686 -11.030 1.00 63.53 88 ARG A C 1
ATOM 667 O O . ARG A 1 88 ? 27.324 -2.712 -11.690 1.00 63.53 88 ARG A O 1
ATOM 674 N N . LEU A 1 89 ? 27.062 -1.640 -9.735 1.00 57.50 89 LEU A N 1
ATOM 675 C CA . LEU A 1 89 ? 26.399 -2.740 -9.016 1.00 57.50 89 LEU A CA 1
ATOM 676 C C . LEU A 1 89 ? 24.909 -2.467 -8.814 1.00 57.50 89 LEU A C 1
ATOM 678 O O . LEU A 1 89 ? 24.093 -3.378 -8.910 1.00 57.50 89 LEU A O 1
ATOM 682 N N . LEU A 1 90 ? 24.545 -1.214 -8.542 1.00 57.66 90 LEU A N 1
ATOM 683 C CA . LEU A 1 90 ? 23.171 -0.848 -8.206 1.00 57.66 90 LEU A CA 1
ATOM 684 C C . LEU A 1 90 ? 22.266 -0.656 -9.418 1.00 57.66 90 LEU A C 1
ATOM 686 O O . LEU A 1 90 ? 21.062 -0.852 -9.277 1.00 57.66 90 LEU A O 1
ATOM 690 N N . ALA A 1 91 ? 22.808 -0.299 -10.585 1.00 51.66 91 ALA A N 1
ATOM 691 C CA . ALA A 1 91 ? 22.051 -0.378 -11.828 1.00 51.66 91 ALA A CA 1
ATOM 692 C C . ALA A 1 91 ? 21.729 -1.853 -12.132 1.00 51.66 91 ALA A C 1
ATOM 694 O O . ALA A 1 91 ? 20.543 -2.154 -12.138 1.00 51.66 91 ALA A O 1
ATOM 695 N N . PRO A 1 92 ? 22.691 -2.805 -12.112 1.00 47.78 92 PRO A N 1
ATOM 696 C CA . PRO A 1 92 ? 22.385 -4.233 -12.238 1.00 47.78 92 PRO A CA 1
ATOM 697 C C . PRO A 1 92 ? 21.460 -4.828 -11.166 1.00 47.78 92 PRO A C 1
ATOM 699 O O . PRO A 1 92 ? 20.699 -5.746 -11.443 1.00 47.78 92 PRO A O 1
ATOM 702 N N . ALA A 1 93 ? 21.504 -4.331 -9.925 1.00 42.84 93 ALA A N 1
ATOM 703 C CA . ALA A 1 93 ? 20.601 -4.781 -8.858 1.00 42.84 93 ALA A CA 1
ATOM 704 C C . ALA A 1 93 ? 19.175 -4.213 -8.997 1.00 42.84 93 ALA A C 1
ATOM 706 O O . ALA A 1 93 ? 18.218 -4.817 -8.516 1.00 42.84 93 ALA A O 1
ATOM 707 N N . ARG A 1 94 ? 19.022 -3.066 -9.673 1.00 50.06 94 ARG A N 1
ATOM 708 C CA . ARG A 1 94 ? 17.734 -2.615 -10.223 1.00 50.06 94 ARG A CA 1
ATOM 709 C C . ARG A 1 94 ? 17.372 -3.411 -11.488 1.00 50.06 94 ARG A C 1
ATOM 711 O O . ARG A 1 94 ? 16.191 -3.659 -11.701 1.00 50.06 94 ARG A O 1
ATOM 718 N N . ASP A 1 95 ? 18.375 -3.905 -12.215 1.00 44.59 95 ASP A N 1
ATOM 719 C CA . ASP A 1 95 ? 18.285 -4.834 -13.354 1.00 44.59 95 ASP A CA 1
ATOM 720 C C . ASP A 1 95 ? 18.117 -6.316 -12.958 1.00 44.59 95 ASP A C 1
ATOM 722 O O . ASP A 1 95 ? 18.369 -7.212 -13.769 1.00 44.59 95 ASP A O 1
ATOM 726 N N . GLY A 1 96 ? 17.603 -6.631 -11.762 1.00 44.41 96 GLY A N 1
ATOM 727 C CA . GLY A 1 96 ? 17.015 -7.961 -11.527 1.00 44.41 96 GLY A CA 1
ATOM 728 C C . GLY A 1 96 ? 15.935 -8.311 -12.571 1.00 44.41 96 GLY A C 1
ATOM 729 O O . GLY A 1 96 ? 15.645 -9.481 -12.803 1.00 44.41 96 GLY A O 1
ATOM 730 N N . ALA A 1 97 ? 15.408 -7.296 -13.261 1.00 49.03 97 ALA A N 1
ATOM 731 C CA . ALA A 1 97 ? 14.868 -7.414 -14.602 1.00 49.03 97 ALA A CA 1
ATOM 732 C C . ALA A 1 97 ? 15.705 -6.537 -15.555 1.00 49.03 97 ALA A C 1
ATOM 734 O O . ALA A 1 97 ? 15.618 -5.316 -15.495 1.00 49.03 97 ALA A O 1
ATOM 735 N N . GLY A 1 98 ? 16.509 -7.136 -16.444 1.00 53.38 98 GLY A N 1
ATOM 736 C CA . GLY A 1 98 ? 17.362 -6.411 -17.408 1.00 53.38 98 GLY A CA 1
ATOM 737 C C . GLY A 1 98 ? 16.615 -5.551 -18.437 1.00 53.38 98 GLY A C 1
ATOM 738 O O . GLY A 1 98 ? 17.251 -4.934 -19.287 1.00 53.38 98 GLY A O 1
ATOM 739 N N . ARG A 1 99 ? 15.279 -5.556 -18.380 1.00 66.44 99 ARG A N 1
ATOM 740 C CA . ARG A 1 99 ? 14.295 -4.798 -19.157 1.00 66.44 99 ARG A CA 1
ATOM 741 C C . ARG A 1 99 ? 12.992 -4.759 -18.353 1.00 66.44 99 ARG A C 1
ATOM 743 O O . ARG A 1 99 ? 12.785 -5.600 -17.479 1.00 66.44 99 ARG A O 1
ATOM 750 N N . LEU A 1 100 ? 12.087 -3.838 -18.669 1.00 73.31 100 LEU A N 1
ATOM 751 C CA . LEU A 1 100 ? 10.701 -3.919 -18.212 1.00 73.31 100 LEU A CA 1
ATOM 752 C C . LEU A 1 100 ? 10.109 -5.260 -18.663 1.00 73.31 100 LEU A C 1
ATOM 754 O O . LEU A 1 100 ? 10.280 -5.675 -19.810 1.00 73.31 100 LEU A O 1
ATOM 758 N N . ILE A 1 101 ? 9.421 -5.939 -17.752 1.00 75.56 101 ILE A N 1
ATOM 759 C CA . ILE A 1 101 ? 8.749 -7.206 -18.032 1.00 75.56 101 ILE A CA 1
ATOM 760 C C . ILE A 1 101 ? 7.269 -6.890 -18.254 1.00 75.56 101 ILE A C 1
ATOM 762 O O . ILE A 1 101 ? 6.666 -6.248 -17.390 1.00 75.56 101 ILE A O 1
ATOM 766 N N . PRO A 1 102 ? 6.671 -7.289 -19.390 1.00 80.44 102 PRO A N 1
ATOM 767 C CA . PRO A 1 102 ? 5.230 -7.192 -19.565 1.00 80.44 102 PRO A CA 1
ATOM 768 C C . PRO A 1 102 ? 4.513 -8.020 -18.496 1.00 80.44 102 PRO A C 1
ATOM 770 O O . PRO A 1 102 ? 4.853 -9.185 -18.295 1.00 80.44 102 PRO A O 1
ATOM 773 N N . CYS A 1 103 ? 3.524 -7.429 -17.830 1.00 78.25 103 CYS A N 1
ATOM 774 C CA . CYS A 1 103 ? 2.673 -8.154 -16.890 1.00 78.25 103 CYS A CA 1
ATOM 775 C C . CYS A 1 103 ? 1.878 -9.246 -17.613 1.00 78.25 103 CYS A C 1
ATOM 777 O O . CYS A 1 103 ? 1.440 -9.049 -18.751 1.00 78.25 103 CYS A O 1
ATOM 779 N N . ALA A 1 104 ? 1.677 -10.381 -16.947 1.00 77.31 104 ALA A N 1
ATOM 780 C CA . ALA A 1 104 ? 0.762 -11.410 -17.427 1.00 77.31 104 ALA A CA 1
ATOM 781 C C . ALA A 1 104 ? -0.704 -10.942 -17.332 1.00 77.31 104 ALA A C 1
ATOM 783 O O . ALA A 1 104 ? -1.031 -10.020 -16.579 1.00 77.31 104 ALA A O 1
ATOM 784 N N . ASP A 1 105 ? -1.616 -11.600 -18.053 1.00 79.62 105 ASP A N 1
ATOM 785 C CA . ASP A 1 105 ? -3.049 -11.365 -17.849 1.00 79.62 105 ASP A CA 1
ATOM 786 C C . ASP A 1 105 ? -3.415 -11.699 -16.386 1.00 79.62 105 ASP A C 1
ATOM 788 O O . ASP A 1 105 ? -2.942 -12.677 -15.801 1.00 79.62 105 ASP A O 1
ATOM 792 N N . GLY A 1 106 ? -4.221 -10.846 -15.759 1.00 73.25 106 GLY A N 1
ATOM 793 C CA . GLY A 1 106 ? -4.556 -10.912 -14.336 1.00 73.25 106 GLY A CA 1
ATOM 794 C C . GLY A 1 106 ? -3.518 -10.285 -13.392 1.00 73.25 106 GLY A C 1
ATOM 795 O O . GLY A 1 106 ? -3.831 -10.061 -12.219 1.00 73.25 106 GLY A O 1
ATOM 796 N N . GLU A 1 107 ? -2.326 -9.934 -13.874 1.00 74.38 107 GLU A N 1
ATOM 797 C CA . GLU A 1 107 ? -1.297 -9.239 -13.097 1.00 74.38 107 GLU A CA 1
ATOM 798 C C . GLU A 1 107 ? -1.437 -7.714 -13.242 1.00 74.38 107 GLU A C 1
ATOM 800 O O . GLU A 1 107 ? -1.708 -7.188 -14.323 1.00 74.38 107 GLU A O 1
ATOM 805 N N . ALA A 1 108 ? -1.286 -6.984 -12.134 1.00 73.56 108 ALA A N 1
ATOM 806 C CA . ALA A 1 108 ? -1.333 -5.525 -12.148 1.00 73.56 108 ALA A CA 1
ATOM 807 C C . ALA A 1 108 ? 0.038 -4.935 -12.512 1.00 73.56 108 ALA A C 1
ATOM 809 O O . ALA A 1 108 ? 1.049 -5.294 -11.908 1.00 73.56 108 ALA A O 1
ATOM 810 N N . GLY A 1 109 ? 0.054 -3.971 -13.432 1.00 75.94 109 GLY A N 1
ATOM 811 C CA . GLY A 1 109 ? 1.255 -3.272 -13.888 1.00 75.94 109 GLY A CA 1
ATOM 812 C C . GLY A 1 109 ? 1.014 -1.789 -14.134 1.00 75.94 109 GLY A C 1
ATOM 813 O O . GLY A 1 109 ? -0.126 -1.349 -14.264 1.00 75.94 109 GLY A O 1
ATOM 814 N N . GLU A 1 110 ? 2.085 -0.997 -14.204 1.00 81.75 110 GLU A N 1
ATOM 815 C CA . GLU A 1 110 ? 1.974 0.414 -14.587 1.00 81.75 110 GLU A CA 1
ATOM 816 C C . GLU A 1 110 ? 1.720 0.539 -16.092 1.00 81.75 110 GLU A C 1
ATOM 818 O O . GLU A 1 110 ? 2.490 0.025 -16.905 1.00 81.75 110 GLU A O 1
ATOM 823 N N . LEU A 1 111 ? 0.670 1.272 -16.470 1.00 84.69 111 LEU A N 1
ATOM 824 C CA . LEU A 1 111 ? 0.463 1.663 -17.856 1.00 84.69 111 LEU A CA 1
ATOM 825 C C . LEU A 1 111 ? 1.565 2.641 -18.270 1.00 84.69 111 LEU A C 1
ATOM 827 O O . LEU A 1 111 ? 1.768 3.688 -17.648 1.00 84.69 111 LEU A O 1
ATOM 831 N N . ILE A 1 112 ? 2.233 2.342 -19.375 1.00 87.50 112 ILE A N 1
ATOM 832 C CA . ILE A 1 112 ? 3.257 3.205 -19.959 1.00 87.50 112 ILE A CA 1
ATOM 833 C C . ILE A 1 112 ? 2.944 3.488 -21.424 1.00 87.50 112 ILE A C 1
ATOM 835 O O . ILE A 1 112 ? 2.473 2.620 -22.156 1.00 87.50 112 ILE A O 1
ATOM 839 N N . GLY A 1 113 ? 3.193 4.724 -21.851 1.00 86.56 113 GLY A N 1
ATOM 840 C CA . GLY A 1 113 ? 2.997 5.156 -23.236 1.00 86.56 113 GLY A CA 1
ATOM 841 C C . GLY A 1 113 ? 4.329 5.237 -23.963 1.00 86.56 113 GLY A C 1
ATOM 842 O O . GLY A 1 113 ? 5.273 5.813 -23.431 1.00 86.56 113 GLY A O 1
ATOM 843 N N . ARG A 1 114 ? 4.441 4.682 -25.170 1.00 88.69 114 ARG A N 1
ATOM 844 C CA . ARG A 1 114 ? 5.687 4.788 -25.939 1.00 88.69 114 ARG A CA 1
ATOM 845 C C . ARG A 1 114 ? 5.942 6.243 -26.323 1.00 88.69 114 ARG A C 1
ATOM 847 O O . ARG A 1 114 ? 5.055 6.894 -26.865 1.00 88.69 114 ARG A O 1
ATOM 854 N N . ILE A 1 115 ? 7.158 6.723 -26.083 1.00 89.12 115 ILE A N 1
ATOM 855 C CA . ILE A 1 115 ? 7.613 8.021 -26.575 1.00 89.12 115 ILE A CA 1
ATOM 856 C C . ILE A 1 115 ? 8.294 7.793 -27.920 1.00 89.12 115 ILE A C 1
ATOM 858 O O . ILE A 1 115 ? 9.374 7.205 -28.007 1.00 89.12 115 ILE A O 1
ATOM 862 N N . GLY A 1 116 ? 7.623 8.231 -28.975 1.00 84.00 116 GLY A N 1
ATOM 863 C CA . GLY A 1 116 ? 8.030 8.022 -30.354 1.00 84.00 116 GLY A CA 1
ATOM 864 C C . GLY A 1 116 ? 8.423 9.308 -31.067 1.00 84.00 116 GLY A C 1
ATOM 865 O O . GLY A 1 116 ? 8.574 10.381 -30.480 1.00 84.00 116 GLY A O 1
ATOM 866 N N . ARG A 1 117 ? 8.628 9.185 -32.380 1.00 75.50 117 ARG A N 1
ATOM 867 C CA . ARG A 1 117 ? 9.013 10.314 -33.245 1.00 75.50 117 ARG A CA 1
ATOM 868 C C . ARG A 1 117 ? 7.809 10.985 -33.903 1.00 75.50 117 ARG A C 1
ATOM 870 O O . ARG A 1 117 ? 7.952 12.097 -34.407 1.00 75.50 117 ARG A O 1
ATOM 877 N N . LEU A 1 118 ? 6.649 10.326 -33.908 1.00 77.31 118 LEU A N 1
ATOM 878 C CA . LEU A 1 118 ? 5.414 10.892 -34.441 1.00 77.31 118 LEU A CA 1
ATOM 879 C C . LEU A 1 118 ? 4.857 11.947 -33.476 1.00 77.31 118 LEU A C 1
ATOM 881 O O . LEU A 1 118 ? 4.950 11.751 -32.267 1.00 77.31 118 LEU A O 1
ATOM 885 N N . PRO A 1 119 ? 4.232 13.035 -33.964 1.00 74.00 119 PRO A N 1
ATOM 886 C CA . PRO A 1 119 ? 3.663 14.072 -33.100 1.00 74.00 119 PRO A CA 1
ATOM 887 C C . PRO A 1 119 ? 2.698 13.542 -32.030 1.00 74.00 119 PRO A C 1
ATOM 889 O O . PRO A 1 119 ? 2.694 14.048 -30.916 1.00 74.00 119 PRO A O 1
ATOM 892 N N . SER A 1 120 ? 1.932 12.491 -32.338 1.00 72.62 120 SER A N 1
ATOM 893 C CA . SER A 1 120 ? 1.003 11.828 -31.410 1.00 72.62 120 SER A CA 1
ATOM 894 C C . SER A 1 120 ? 1.680 10.985 -30.323 1.00 72.62 120 SER A C 1
ATOM 896 O O . SER A 1 120 ? 1.024 10.579 -29.372 1.00 72.62 120 SER A O 1
ATOM 898 N N . GLU A 1 121 ? 2.972 10.698 -30.472 1.00 72.94 121 GLU A N 1
ATOM 899 C CA . GLU A 1 121 ? 3.771 9.865 -29.568 1.00 72.94 121 GLU A CA 1
ATOM 900 C C . GLU A 1 121 ? 4.841 10.691 -28.841 1.00 72.94 121 GLU A C 1
ATOM 902 O O . GLU A 1 121 ? 5.642 10.146 -28.083 1.00 72.94 121 GLU A O 1
ATOM 907 N N . ARG A 1 122 ? 4.916 12.003 -29.095 1.00 78.50 122 ARG A N 1
ATOM 908 C CA . ARG A 1 122 ? 5.892 12.874 -28.442 1.00 78.50 122 ARG A CA 1
ATOM 909 C C . ARG A 1 122 ? 5.415 13.244 -27.047 1.00 78.50 122 ARG A C 1
ATOM 911 O O . ARG A 1 122 ? 4.242 13.501 -26.804 1.00 78.50 122 ARG A O 1
ATOM 918 N N . PHE A 1 123 ? 6.379 13.329 -26.144 1.00 82.00 123 PHE A N 1
ATOM 919 C CA . PHE A 1 123 ? 6.199 13.908 -24.828 1.00 82.00 123 PHE A CA 1
ATOM 920 C C . PHE A 1 123 ? 7.140 15.106 -24.716 1.00 82.00 123 PHE A C 1
ATOM 922 O O . PHE A 1 123 ? 8.352 14.934 -24.600 1.00 82.00 123 PHE A O 1
ATOM 929 N N . ASP A 1 124 ? 6.584 16.316 -24.793 1.00 82.00 124 ASP A N 1
ATOM 930 C CA . ASP A 1 124 ? 7.364 17.564 -24.797 1.00 82.00 124 ASP A CA 1
ATOM 931 C C . ASP A 1 124 ? 7.891 17.950 -23.402 1.00 82.00 124 ASP A C 1
ATOM 933 O O . ASP A 1 124 ? 8.716 18.854 -23.271 1.00 82.00 124 ASP A O 1
ATOM 937 N N . GLY A 1 125 ? 7.463 17.226 -22.364 1.00 80.81 125 GLY A N 1
ATOM 938 C CA . GLY A 1 125 ? 7.881 17.437 -20.985 1.00 80.81 125 GLY A CA 1
ATOM 939 C C . GLY A 1 125 ? 7.005 18.418 -20.210 1.00 80.81 125 GLY A C 1
ATOM 940 O O . GLY A 1 125 ? 6.011 18.951 -20.698 1.00 80.81 125 GLY A O 1
ATOM 941 N N . TYR A 1 126 ? 7.376 18.621 -18.952 1.00 78.00 126 TYR A N 1
ATOM 942 C CA . TYR A 1 126 ? 6.823 19.641 -18.068 1.00 78.00 126 TYR A CA 1
ATOM 943 C C . TYR A 1 126 ? 7.738 20.866 -18.033 1.00 78.00 126 TYR A C 1
ATOM 945 O O . TYR A 1 126 ? 8.904 20.802 -18.418 1.00 78.00 126 TYR A O 1
ATOM 953 N N . LEU A 1 127 ? 7.226 21.970 -17.481 1.00 82.56 127 LEU A N 1
ATOM 954 C CA . LEU A 1 127 ? 8.021 23.175 -17.213 1.00 82.56 127 LEU A CA 1
ATOM 955 C C . LEU A 1 127 ? 9.241 22.893 -16.323 1.00 82.56 127 LEU A C 1
ATOM 957 O O . LEU A 1 127 ? 10.265 23.550 -16.476 1.00 82.56 127 LEU A O 1
ATOM 961 N N . ASP A 1 128 ? 9.133 21.921 -15.410 1.00 85.06 128 ASP A N 1
ATOM 962 C CA . ASP A 1 128 ? 10.250 21.429 -14.606 1.00 85.06 128 ASP A CA 1
ATOM 963 C C . ASP A 1 128 ? 10.983 20.277 -15.334 1.00 85.06 128 ASP A C 1
ATOM 965 O O . ASP A 1 128 ? 10.409 19.194 -15.542 1.00 85.06 128 ASP A O 1
ATOM 969 N N . PRO A 1 129 ? 12.267 20.457 -15.696 1.00 77.19 129 PRO A N 1
ATOM 970 C CA . PRO A 1 129 ? 13.069 19.409 -16.317 1.00 77.19 129 PRO A CA 1
ATOM 971 C C . PRO A 1 129 ? 13.271 18.176 -15.426 1.00 77.19 129 PRO A C 1
ATOM 973 O O . PRO A 1 129 ? 13.379 17.066 -15.949 1.00 77.19 129 PRO A O 1
ATOM 976 N N . GLN A 1 130 ? 13.302 18.329 -14.095 1.00 73.88 130 GLN A N 1
ATOM 977 C CA . GLN A 1 130 ? 13.454 17.192 -13.182 1.00 73.88 130 GLN A CA 1
ATOM 978 C C . GLN A 1 130 ? 12.188 16.335 -13.150 1.00 73.88 130 GLN A C 1
ATOM 980 O O . GLN A 1 130 ? 12.271 15.114 -13.305 1.00 73.88 130 GLN A O 1
ATOM 985 N N . ALA A 1 131 ? 11.013 16.964 -13.044 1.00 65.38 131 ALA A N 1
ATOM 986 C CA . ALA A 1 131 ? 9.730 16.274 -13.177 1.00 65.38 131 ALA A CA 1
ATOM 987 C C . ALA A 1 131 ? 9.593 15.562 -14.534 1.00 65.38 131 ALA A C 1
ATOM 989 O O . ALA A 1 131 ? 9.072 14.448 -14.607 1.00 65.38 131 ALA A O 1
ATOM 990 N N . THR A 1 132 ? 10.111 16.171 -15.605 1.00 73.44 132 THR A N 1
ATOM 991 C CA . THR A 1 132 ? 10.158 15.559 -16.941 1.00 73.44 132 THR A CA 1
ATOM 992 C C . THR A 1 132 ? 11.018 14.303 -16.953 1.00 73.44 132 THR A C 1
ATOM 994 O O . THR A 1 132 ? 10.557 13.246 -17.380 1.00 73.44 132 THR A O 1
ATOM 997 N N . ALA A 1 133 ? 12.252 14.391 -16.452 1.00 75.75 133 ALA A N 1
ATOM 998 C CA . ALA A 1 133 ? 13.168 13.257 -16.409 1.00 75.75 133 ALA A CA 1
ATOM 999 C C . ALA A 1 133 ? 12.596 12.091 -15.586 1.00 75.75 133 ALA A C 1
ATOM 1001 O O . ALA A 1 133 ? 12.675 10.945 -16.021 1.00 75.75 133 ALA A O 1
ATOM 1002 N N . ALA A 1 134 ? 11.948 12.383 -14.453 1.00 73.94 134 ALA A N 1
ATOM 1003 C CA . ALA A 1 134 ? 11.329 11.379 -13.587 1.00 73.94 134 ALA A CA 1
ATOM 1004 C C . ALA A 1 134 ? 1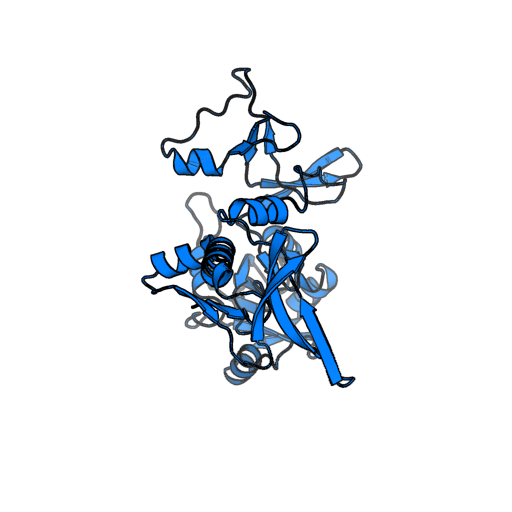0.179 10.599 -14.255 1.00 73.94 134 ALA A C 1
ATOM 1006 O O . ALA A 1 134 ? 9.857 9.485 -13.836 1.00 73.94 134 ALA A O 1
ATOM 1007 N N . LYS A 1 135 ? 9.553 11.169 -15.292 1.00 81.50 135 LYS A N 1
ATOM 1008 C CA . LYS A 1 135 ? 8.435 10.557 -16.019 1.00 81.50 135 LYS A CA 1
ATOM 1009 C C . LYS A 1 135 ? 8.845 9.747 -17.242 1.00 81.50 135 LYS A C 1
ATOM 1011 O O . LYS A 1 135 ? 7.974 9.131 -17.849 1.00 81.50 135 LYS A O 1
ATOM 1016 N N . ILE A 1 136 ? 10.130 9.706 -17.587 1.00 83.31 136 ILE A N 1
ATOM 1017 C CA . ILE A 1 136 ? 10.610 8.991 -18.770 1.00 83.31 136 ILE A CA 1
ATOM 1018 C C . ILE A 1 136 ? 11.441 7.778 -18.349 1.00 83.31 136 ILE A C 1
ATOM 1020 O O . ILE A 1 136 ? 12.530 7.925 -17.795 1.00 83.31 136 ILE A O 1
ATOM 1024 N N . LEU A 1 137 ? 10.954 6.585 -18.682 1.00 82.19 137 LEU A N 1
ATOM 1025 C CA . LEU A 1 137 ? 11.736 5.350 -18.683 1.00 82.19 137 LEU A CA 1
ATOM 1026 C C . LEU A 1 137 ? 12.500 5.267 -20.005 1.00 82.19 137 LEU A C 1
ATOM 1028 O O . LEU A 1 137 ? 11.930 5.549 -21.057 1.00 82.19 137 LEU A O 1
ATOM 1032 N N . ARG A 1 138 ? 13.780 4.905 -19.958 1.00 84.50 138 ARG A N 1
ATOM 1033 C CA . ARG A 1 138 ? 14.618 4.673 -21.143 1.00 84.50 138 ARG A CA 1
ATOM 1034 C C . ARG A 1 138 ? 15.095 3.240 -21.146 1.00 84.50 138 ARG A C 1
ATOM 1036 O O . ARG A 1 138 ? 15.237 2.661 -20.072 1.00 84.50 138 ARG A O 1
ATOM 1043 N N . ASP A 1 139 ? 15.326 2.719 -22.343 1.00 81.06 139 ASP A N 1
ATOM 1044 C CA . ASP A 1 139 ? 15.836 1.367 -22.560 1.00 81.06 139 ASP A CA 1
ATOM 1045 C C . ASP A 1 139 ? 14.956 0.292 -21.892 1.00 81.06 139 ASP A C 1
ATOM 1047 O O . ASP A 1 139 ? 15.433 -0.737 -21.414 1.00 81.06 139 ASP A O 1
ATOM 1051 N N . GLY A 1 140 ? 13.645 0.552 -21.860 1.00 79.25 140 GLY A N 1
ATOM 1052 C CA . GLY A 1 140 ? 12.629 -0.215 -21.159 1.00 79.25 140 GLY A CA 1
ATOM 1053 C C . GLY A 1 140 ? 12.472 -1.621 -21.723 1.00 79.25 140 GLY A C 1
ATOM 1054 O O . GLY A 1 140 ? 12.777 -2.577 -21.023 1.00 79.25 140 GLY A O 1
ATOM 1055 N N . PHE A 1 141 ? 12.026 -1.779 -22.973 1.00 80.06 141 PHE A N 1
ATOM 1056 C CA . PHE A 1 141 ? 11.871 -3.099 -23.618 1.00 80.06 141 PHE A CA 1
ATOM 1057 C C . PHE A 1 141 ? 12.905 -3.357 -24.719 1.00 80.06 141 PHE A C 1
ATOM 1059 O O . PHE A 1 141 ? 13.160 -4.507 -25.075 1.00 80.06 141 PHE A O 1
ATOM 1066 N N . ALA A 1 142 ? 13.520 -2.308 -25.255 1.00 82.06 142 ALA A N 1
ATOM 1067 C CA . ALA A 1 142 ? 14.594 -2.377 -26.235 1.00 82.06 142 ALA A CA 1
ATOM 1068 C C . ALA A 1 142 ? 15.579 -1.222 -26.018 1.00 82.06 142 ALA A C 1
ATOM 1070 O O . ALA A 1 142 ? 15.214 -0.180 -25.487 1.00 82.06 142 ALA A O 1
ATOM 1071 N N . GLU A 1 143 ? 16.833 -1.400 -26.429 1.00 81.06 143 GLU A N 1
ATOM 1072 C CA . GLU A 1 143 ? 17.812 -0.307 -26.414 1.00 81.06 143 GLU A CA 1
ATOM 1073 C C . GLU A 1 143 ? 17.343 0.852 -27.310 1.00 81.06 143 GLU A C 1
ATOM 1075 O O . GLU A 1 143 ? 16.849 0.642 -28.421 1.00 81.06 143 GLU A O 1
ATOM 1080 N N . GLY A 1 144 ? 17.476 2.078 -26.813 1.00 79.50 144 GLY A N 1
ATOM 1081 C CA . GLY A 1 144 ? 17.080 3.313 -27.477 1.00 79.50 144 GLY A CA 1
ATOM 1082 C C . GLY A 1 144 ? 15.583 3.624 -27.428 1.00 79.50 144 GLY A C 1
ATOM 1083 O O . GLY A 1 144 ? 15.172 4.648 -27.983 1.00 79.50 144 GLY A O 1
ATOM 1084 N N . ASP A 1 145 ? 14.757 2.783 -26.798 1.00 85.75 145 ASP A N 1
ATOM 1085 C CA . ASP A 1 145 ? 13.350 3.109 -26.584 1.00 85.75 145 ASP A CA 1
ATOM 1086 C C . ASP A 1 145 ? 13.154 4.064 -25.392 1.00 85.75 145 ASP A C 1
ATOM 1088 O O . ASP A 1 145 ? 14.012 4.232 -24.520 1.00 85.75 145 ASP A O 1
ATOM 1092 N N . ALA A 1 146 ? 12.017 4.754 -25.393 1.00 87.00 146 ALA A N 1
ATOM 1093 C CA . ALA A 1 146 ? 11.620 5.626 -24.305 1.00 87.00 146 ALA A CA 1
ATOM 1094 C C . ALA A 1 146 ? 10.118 5.498 -24.065 1.00 87.00 146 ALA A C 1
ATOM 1096 O O . ALA A 1 146 ? 9.337 5.337 -25.005 1.00 87.00 146 ALA A O 1
ATOM 1097 N N . TRP A 1 147 ? 9.719 5.587 -22.802 1.00 87.94 147 TRP A N 1
ATOM 1098 C CA . TRP A 1 147 ? 8.344 5.388 -22.367 1.00 87.94 147 TRP A CA 1
ATOM 1099 C C . TRP A 1 147 ? 7.956 6.422 -21.316 1.00 87.94 147 TRP A C 1
ATOM 1101 O O . TRP A 1 147 ? 8.717 6.721 -20.397 1.00 87.94 147 TRP A O 1
ATOM 1111 N N . PHE A 1 148 ? 6.754 6.963 -21.446 1.00 87.06 148 PHE A N 1
ATOM 1112 C CA . PHE A 1 148 ? 6.138 7.868 -20.496 1.00 87.06 148 PHE A CA 1
ATOM 1113 C C . PHE A 1 148 ? 5.432 7.080 -19.390 1.00 87.06 148 PHE A C 1
ATOM 1115 O O . PHE A 1 148 ? 4.594 6.217 -19.660 1.00 87.06 148 PHE A O 1
ATOM 1122 N N . ARG A 1 149 ? 5.738 7.424 -18.138 1.00 83.69 149 ARG A N 1
ATOM 1123 C CA . ARG A 1 149 ? 5.115 6.876 -16.930 1.00 83.69 149 ARG A CA 1
ATOM 1124 C C . ARG A 1 149 ? 3.801 7.573 -16.620 1.00 83.69 149 ARG A C 1
ATOM 1126 O O . ARG A 1 149 ? 3.791 8.674 -16.053 1.00 83.69 149 ARG A O 1
ATOM 1133 N N . THR A 1 150 ? 2.684 6.916 -16.916 1.00 79.62 150 THR A N 1
ATOM 1134 C CA . THR A 1 150 ? 1.365 7.455 -16.552 1.00 79.62 150 THR A CA 1
ATOM 1135 C C . THR A 1 150 ? 1.220 7.547 -15.029 1.00 79.62 150 THR A C 1
ATOM 1137 O O . THR A 1 150 ? 0.749 8.559 -14.505 1.00 79.62 150 THR A O 1
ATOM 1140 N N . GLY A 1 151 ? 1.768 6.565 -14.302 1.00 71.25 151 GLY A N 1
ATOM 1141 C CA . GLY A 1 151 ? 1.557 6.373 -12.871 1.00 71.25 151 GLY A CA 1
ATOM 1142 C C . GLY A 1 151 ? 0.244 5.665 -12.529 1.00 71.25 151 GLY A C 1
ATOM 1143 O O . GLY A 1 151 ? -0.024 5.492 -11.340 1.00 71.25 151 GLY A O 1
ATOM 1144 N N . ASP A 1 152 ? -0.548 5.264 -13.525 1.00 75.25 152 ASP A N 1
ATOM 1145 C CA . ASP A 1 152 ? -1.779 4.497 -13.348 1.00 75.25 152 ASP A CA 1
ATOM 1146 C C . ASP A 1 152 ? -1.461 2.993 -13.448 1.00 75.25 152 ASP A C 1
ATOM 1148 O O . ASP A 1 152 ? -0.787 2.539 -14.373 1.00 75.25 152 ASP A O 1
ATOM 1152 N N . LEU A 1 153 ? -1.922 2.222 -12.467 1.00 72.62 153 LEU A N 1
ATOM 1153 C CA . LEU A 1 153 ? -1.826 0.769 -12.426 1.00 72.62 153 LEU A CA 1
ATOM 1154 C C . LEU A 1 153 ? -3.083 0.175 -13.053 1.00 72.62 153 LEU A C 1
ATOM 1156 O O . LEU A 1 153 ? -4.197 0.469 -12.615 1.00 72.62 153 LEU A O 1
ATOM 1160 N N . LEU A 1 154 ? -2.899 -0.679 -14.052 1.00 78.81 154 LEU A N 1
ATOM 1161 C CA . LEU A 1 154 ? -3.969 -1.401 -14.728 1.00 78.81 154 LEU A CA 1
ATOM 1162 C C . LEU A 1 154 ? -3.749 -2.906 -14.599 1.00 78.81 154 LEU A C 1
ATOM 1164 O O . LEU A 1 154 ? -2.625 -3.373 -14.418 1.00 78.81 154 LEU A O 1
ATOM 1168 N N . ARG A 1 155 ? -4.830 -3.664 -14.743 1.00 81.31 155 ARG A N 1
ATOM 1169 C CA . ARG A 1 155 ? -4.810 -5.117 -14.898 1.00 81.31 155 ARG A CA 1
ATOM 1170 C C . ARG A 1 155 ? -5.605 -5.480 -16.138 1.00 81.31 155 ARG A C 1
ATOM 1172 O O . ARG A 1 155 ? -6.723 -4.998 -16.296 1.00 81.31 155 ARG A O 1
ATOM 1179 N N . ARG A 1 156 ? -5.038 -6.330 -16.985 1.00 81.88 156 ARG A N 1
ATOM 1180 C CA . ARG A 1 156 ? -5.726 -6.876 -18.154 1.00 81.88 156 ARG A CA 1
ATOM 1181 C C . ARG A 1 156 ? -6.392 -8.199 -17.790 1.00 81.88 156 ARG A C 1
ATOM 1183 O O . ARG A 1 156 ? -5.782 -8.974 -17.056 1.00 81.88 156 ARG A O 1
ATOM 1190 N N . ASP A 1 157 ? -7.619 -8.448 -18.225 1.00 78.00 157 ASP A N 1
ATOM 1191 C CA . ASP A 1 157 ? -8.254 -9.761 -18.070 1.00 78.00 157 ASP A CA 1
ATOM 1192 C C . ASP A 1 157 ? -7.972 -10.693 -19.263 1.00 78.00 157 ASP A C 1
ATOM 1194 O O . ASP A 1 157 ? -7.208 -10.356 -20.168 1.00 78.00 157 ASP A O 1
ATOM 1198 N N . ALA A 1 158 ? -8.561 -11.892 -19.240 1.00 82.31 158 ALA A N 1
ATOM 1199 C CA . ALA A 1 158 ? -8.360 -12.901 -20.280 1.00 82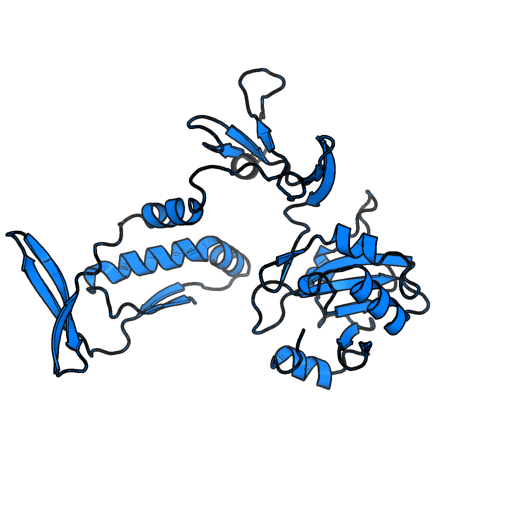.31 158 ALA A CA 1
ATOM 1200 C C . ALA A 1 158 ? -9.035 -12.550 -21.622 1.00 82.31 158 ALA A C 1
ATOM 1202 O O . ALA A 1 158 ? -8.592 -13.039 -22.662 1.00 82.31 158 ALA A O 1
ATOM 1203 N N . ASP A 1 159 ? -10.073 -11.708 -21.608 1.00 81.69 159 ASP A N 1
ATOM 1204 C CA . ASP A 1 159 ? -10.766 -11.229 -22.812 1.00 81.69 159 ASP A CA 1
ATOM 1205 C C . ASP A 1 159 ? -10.022 -10.042 -23.455 1.00 81.69 159 ASP A C 1
ATOM 1207 O O . ASP A 1 159 ? -10.223 -9.705 -24.625 1.00 81.69 159 ASP A O 1
ATOM 1211 N N . GLY A 1 160 ? -9.067 -9.472 -22.718 1.00 78.75 160 GLY A N 1
ATOM 1212 C CA . GLY A 1 160 ? -8.148 -8.441 -23.166 1.00 78.75 160 GLY A CA 1
ATOM 1213 C C . GLY A 1 160 ? -8.538 -7.035 -22.725 1.00 78.75 160 GLY A C 1
ATOM 1214 O O . GLY A 1 160 ? -7.864 -6.086 -23.138 1.00 78.75 160 GLY A O 1
ATOM 1215 N N . ASP A 1 161 ? -9.562 -6.910 -21.884 1.00 72.00 161 ASP A N 1
ATOM 1216 C CA . ASP A 1 161 ? -10.032 -5.649 -21.333 1.00 72.00 161 ASP A CA 1
ATOM 1217 C C . ASP A 1 161 ? -9.123 -5.178 -20.193 1.00 72.00 161 ASP A C 1
ATOM 1219 O O . ASP A 1 161 ? -8.601 -5.964 -19.399 1.00 72.00 161 ASP A O 1
ATOM 1223 N N . TYR A 1 162 ? -8.917 -3.862 -20.107 1.00 76.81 162 TYR A N 1
ATOM 1224 C CA . TYR A 1 162 ? -8.079 -3.242 -19.082 1.00 76.81 162 TYR A CA 1
ATOM 1225 C C . TYR A 1 162 ? -8.931 -2.624 -17.975 1.00 76.81 162 TYR A C 1
ATOM 1227 O O . TYR A 1 162 ? -9.771 -1.758 -18.217 1.00 76.81 162 TYR A O 1
ATOM 1235 N N . PHE A 1 163 ? -8.634 -3.000 -16.735 1.00 71.62 163 PHE A N 1
ATOM 1236 C CA . PHE A 1 163 ? -9.295 -2.509 -15.534 1.00 71.62 163 PHE A CA 1
ATOM 1237 C C . PHE A 1 163 ? -8.339 -1.636 -14.739 1.00 71.62 163 PHE A C 1
ATOM 1239 O O . PHE A 1 163 ? -7.202 -2.026 -14.461 1.00 71.62 163 PHE A O 1
ATOM 1246 N N . PHE A 1 164 ? -8.813 -0.458 -14.343 1.00 75.06 164 PHE A N 1
ATOM 1247 C CA . PHE A 1 164 ? -8.068 0.411 -13.445 1.00 75.06 164 PHE A CA 1
ATOM 1248 C C . PHE A 1 164 ? -7.941 -0.225 -12.061 1.00 75.06 164 PHE A C 1
ATOM 1250 O O . PHE A 1 164 ? -8.941 -0.623 -11.465 1.00 75.06 164 PHE A O 1
ATOM 1257 N N . VAL A 1 165 ? -6.706 -0.318 -11.565 1.00 68.12 165 VAL A N 1
ATOM 1258 C CA . VAL A 1 165 ? -6.387 -0.868 -10.245 1.00 68.12 165 VAL A CA 1
ATOM 1259 C C . VAL A 1 165 ? -6.185 0.268 -9.252 1.00 68.12 165 VAL A C 1
ATOM 1261 O O . VAL A 1 165 ? -6.919 0.365 -8.273 1.00 68.12 165 VAL A O 1
ATOM 1264 N N . ASP A 1 166 ? -5.179 1.114 -9.484 1.00 66.12 166 ASP A N 1
ATOM 1265 C CA . ASP A 1 166 ? -4.811 2.199 -8.570 1.00 66.12 166 ASP A CA 1
ATOM 1266 C C . ASP A 1 166 ? -3.793 3.151 -9.220 1.00 66.12 166 ASP A C 1
ATOM 1268 O O . ASP A 1 166 ? -3.515 3.060 -10.412 1.00 66.12 166 ASP A O 1
ATOM 1272 N N . ARG A 1 167 ? -3.166 4.032 -8.437 1.00 70.56 167 ARG A N 1
ATOM 1273 C CA . ARG A 1 167 ? -1.951 4.756 -8.827 1.00 70.56 167 ARG A CA 1
ATOM 1274 C C . ARG A 1 167 ? -0.726 4.253 -8.083 1.00 70.56 167 ARG A C 1
ATOM 1276 O O . ARG A 1 167 ? -0.797 3.900 -6.909 1.00 70.56 167 ARG A O 1
ATOM 1283 N N . VAL A 1 168 ? 0.439 4.323 -8.729 1.00 62.06 168 VAL A N 1
ATOM 1284 C CA . VAL A 1 168 ? 1.734 3.910 -8.147 1.00 62.06 168 VAL A CA 1
ATOM 1285 C C . VAL A 1 168 ? 1.983 4.560 -6.775 1.00 62.06 168 VAL A C 1
ATOM 1287 O O . VAL A 1 168 ? 2.484 3.903 -5.867 1.00 62.06 168 VAL A O 1
ATOM 1290 N N . GLY A 1 169 ? 1.588 5.826 -6.592 1.00 68.38 169 GLY A N 1
ATOM 1291 C CA . GLY A 1 169 ? 1.743 6.557 -5.324 1.00 68.38 169 GLY A CA 1
ATOM 1292 C C . GLY A 1 169 ? 0.641 6.328 -4.281 1.00 68.38 169 GLY A C 1
ATOM 1293 O O . GLY A 1 169 ? 0.798 6.747 -3.131 1.00 68.38 169 GLY A O 1
ATOM 1294 N N . ASP A 1 170 ? -0.457 5.681 -4.666 1.00 71.88 170 ASP A N 1
ATOM 1295 C CA . ASP A 1 170 ? -1.613 5.444 -3.802 1.00 71.88 170 ASP A CA 1
ATOM 1296 C C . ASP A 1 170 ? -1.614 4.026 -3.208 1.00 71.88 170 ASP A C 1
ATOM 1298 O O . ASP A 1 170 ? -2.280 3.798 -2.204 1.00 71.88 170 ASP A O 1
ATOM 1302 N N . THR A 1 171 ? -0.792 3.106 -3.725 1.00 81.19 171 THR A N 1
ATOM 1303 C CA . THR A 1 171 ? -0.560 1.783 -3.115 1.00 81.19 171 THR A CA 1
ATOM 1304 C C . THR A 1 171 ? 0.350 1.837 -1.879 1.00 81.19 171 THR A C 1
ATOM 1306 O O . THR A 1 171 ? 1.102 2.791 -1.657 1.00 81.19 171 THR A O 1
ATOM 1309 N N . PHE A 1 172 ? 0.318 0.784 -1.062 1.00 85.94 172 PHE A N 1
ATOM 1310 C CA . PHE A 1 172 ? 1.306 0.554 -0.005 1.00 85.94 172 PHE A CA 1
ATOM 1311 C C . PHE A 1 172 ? 1.771 -0.903 0.007 1.00 85.94 172 PHE A C 1
ATOM 1313 O O . PHE A 1 172 ? 1.091 -1.778 -0.517 1.00 85.94 172 PHE A O 1
ATOM 1320 N N . ARG A 1 173 ? 2.937 -1.175 0.603 1.00 84.44 173 ARG A N 1
ATOM 1321 C CA . ARG A 1 173 ? 3.495 -2.530 0.696 1.00 84.44 173 ARG A CA 1
ATOM 1322 C C . ARG A 1 173 ? 3.430 -3.038 2.130 1.00 84.44 173 ARG A C 1
ATOM 1324 O O . ARG A 1 173 ? 4.000 -2.393 3.008 1.00 84.44 173 ARG A O 1
ATOM 1331 N N . TRP A 1 174 ? 2.801 -4.186 2.357 1.00 88.62 174 TRP A N 1
ATOM 1332 C CA . TRP A 1 174 ? 2.680 -4.814 3.675 1.00 88.62 174 TRP A CA 1
ATOM 1333 C C . TRP A 1 174 ? 2.986 -6.302 3.585 1.00 88.62 174 TRP A C 1
ATOM 1335 O O . TRP A 1 174 ? 2.497 -6.968 2.678 1.00 88.62 174 TRP A O 1
ATOM 1345 N N . LYS A 1 175 ? 3.819 -6.826 4.495 1.00 81.81 175 LYS A N 1
ATOM 1346 C CA . LYS A 1 175 ? 4.198 -8.255 4.534 1.00 81.81 175 LYS A CA 1
ATOM 1347 C C . LYS A 1 175 ? 4.674 -8.820 3.180 1.00 81.81 175 LYS A C 1
ATOM 1349 O O . LYS A 1 175 ? 4.446 -9.979 2.863 1.00 81.81 175 LYS A O 1
ATOM 1354 N N . GLY A 1 176 ? 5.348 -7.992 2.378 1.00 76.62 176 GLY A N 1
ATOM 1355 C CA . GLY A 1 176 ? 5.857 -8.379 1.057 1.00 76.62 176 GLY A CA 1
ATOM 1356 C C . GLY A 1 176 ? 4.844 -8.289 -0.094 1.00 76.62 176 GLY A C 1
ATOM 1357 O O . GLY A 1 176 ? 5.223 -8.539 -1.238 1.00 76.62 176 GLY A O 1
ATOM 1358 N N . GLU A 1 177 ? 3.608 -7.867 0.164 1.00 73.38 177 GLU A N 1
ATOM 1359 C CA . GLU A 1 177 ? 2.553 -7.721 -0.843 1.00 73.38 177 GLU A CA 1
ATOM 1360 C C . GLU A 1 177 ? 2.270 -6.244 -1.142 1.00 73.38 177 GLU A C 1
ATOM 1362 O O . GLU A 1 177 ? 2.317 -5.399 -0.245 1.00 73.38 177 GLU A O 1
ATOM 1367 N N . ASN A 1 178 ? 1.982 -5.921 -2.406 1.00 78.56 178 ASN A N 1
ATOM 1368 C CA . ASN A 1 178 ? 1.515 -4.590 -2.797 1.00 78.56 178 ASN A CA 1
ATOM 1369 C C . ASN A 1 178 ? -0.009 -4.540 -2.667 1.00 78.56 178 ASN A C 1
ATOM 1371 O O . ASN A 1 178 ? -0.717 -5.346 -3.266 1.00 78.56 178 ASN A O 1
ATOM 1375 N N . VAL A 1 179 ? -0.507 -3.576 -1.903 1.00 82.94 179 VAL A N 1
ATOM 1376 C CA . VAL A 1 179 ? -1.923 -3.410 -1.590 1.00 82.94 179 VAL A CA 1
ATOM 1377 C C . VAL A 1 179 ? -2.444 -2.145 -2.265 1.00 82.94 179 VAL A C 1
ATOM 1379 O O . VAL A 1 179 ? -1.923 -1.048 -2.045 1.00 82.94 179 VAL A O 1
ATOM 1382 N N . SER A 1 180 ? -3.492 -2.302 -3.077 1.00 83.81 180 SER A N 1
ATOM 1383 C CA . SER A 1 180 ? -4.254 -1.181 -3.634 1.00 83.81 180 SER A CA 1
ATOM 1384 C C . SER A 1 180 ? -5.179 -0.599 -2.572 1.00 83.81 180 SER A C 1
ATOM 1386 O O . SER A 1 180 ? -5.967 -1.317 -1.954 1.00 83.81 180 SER A O 1
ATOM 1388 N N . THR A 1 181 ? -5.109 0.715 -2.376 1.00 89.12 181 THR A N 1
ATOM 1389 C CA . THR A 1 181 ? -5.999 1.405 -1.438 1.00 89.12 181 THR A CA 1
ATOM 1390 C C . THR A 1 181 ? -7.415 1.480 -1.984 1.00 89.12 181 THR A C 1
ATOM 1392 O O . THR A 1 181 ? -8.365 1.308 -1.221 1.00 89.12 181 THR A O 1
ATOM 1395 N N . GLN A 1 182 ? -7.568 1.650 -3.299 1.00 84.94 182 GLN A N 1
ATOM 1396 C CA . GLN A 1 182 ? -8.877 1.676 -3.942 1.00 84.94 182 GLN A CA 1
ATOM 1397 C C . GLN A 1 182 ? -9.575 0.313 -3.892 1.00 84.94 182 GLN A C 1
ATOM 1399 O O . GLN A 1 182 ? -10.755 0.261 -3.554 1.00 84.94 182 GLN A O 1
ATOM 1404 N N . ALA A 1 183 ? -8.863 -0.787 -4.160 1.00 84.38 183 ALA A N 1
ATOM 1405 C CA . ALA A 1 183 ? -9.448 -2.127 -4.093 1.00 84.38 183 ALA A CA 1
ATOM 1406 C C . ALA A 1 183 ? -9.959 -2.454 -2.680 1.00 84.38 183 ALA A C 1
ATOM 1408 O O . ALA A 1 183 ? -11.068 -2.963 -2.522 1.00 84.38 183 ALA A O 1
ATOM 1409 N N . VAL A 1 184 ? -9.185 -2.101 -1.647 1.00 94.00 184 VAL A N 1
ATOM 1410 C CA . VAL A 1 184 ? -9.605 -2.262 -0.247 1.00 94.00 184 VAL A CA 1
ATOM 1411 C C . VAL A 1 184 ? -10.799 -1.362 0.068 1.00 94.00 184 VAL A C 1
ATOM 1413 O O . VAL A 1 184 ? -11.766 -1.827 0.665 1.00 94.00 184 VAL A O 1
ATOM 1416 N N . ALA A 1 185 ? -10.770 -0.095 -0.358 1.00 92.19 185 ALA A N 1
ATOM 1417 C CA . ALA A 1 185 ? -11.872 0.834 -0.126 1.00 92.19 185 ALA A CA 1
ATOM 1418 C C . ALA A 1 185 ? -13.176 0.357 -0.784 1.00 92.19 185 ALA A C 1
ATOM 1420 O O . ALA A 1 185 ? -14.234 0.399 -0.165 1.00 92.19 185 ALA A O 1
ATOM 1421 N N . GLN A 1 186 ? -13.097 -0.145 -2.016 1.00 90.25 186 GLN A N 1
ATOM 1422 C CA . GLN A 1 186 ? -14.246 -0.661 -2.750 1.00 90.25 186 GLN A CA 1
ATOM 1423 C C . GLN A 1 186 ? -14.804 -1.939 -2.115 1.00 90.25 186 GLN A C 1
ATOM 1425 O O . GLN A 1 186 ? -16.016 -2.063 -1.972 1.00 90.25 186 GLN A O 1
ATOM 1430 N N . ALA A 1 187 ? -13.938 -2.870 -1.706 1.00 92.62 187 ALA A N 1
ATOM 1431 C CA . ALA A 1 187 ? -14.356 -4.119 -1.068 1.00 92.62 187 ALA A CA 1
ATOM 1432 C C . ALA A 1 187 ? -15.051 -3.903 0.287 1.00 92.62 187 ALA A C 1
ATOM 1434 O O . ALA A 1 187 ? -15.850 -4.733 0.712 1.00 92.62 187 ALA A O 1
ATOM 1435 N N . LEU A 1 188 ? -14.731 -2.801 0.969 1.00 97.06 188 LEU A N 1
ATOM 1436 C CA . LEU A 1 188 ? -15.244 -2.466 2.298 1.00 97.06 188 LEU A CA 1
ATOM 1437 C C . LEU A 1 188 ? -16.299 -1.353 2.278 1.00 97.06 188 LEU A C 1
ATOM 1439 O O . LEU A 1 188 ? -16.772 -0.938 3.336 1.00 97.06 188 LEU A O 1
ATOM 1443 N N . ALA A 1 189 ? -16.677 -0.862 1.097 1.00 93.75 189 ALA A N 1
ATOM 1444 C CA . ALA A 1 189 ? -17.696 0.168 0.958 1.00 93.75 189 ALA A CA 1
ATOM 1445 C C . ALA A 1 189 ? -19.042 -0.329 1.515 1.00 93.75 189 ALA A C 1
ATOM 1447 O O . ALA A 1 189 ? -19.508 -1.412 1.165 1.00 93.75 189 ALA A O 1
ATOM 1448 N N . GLY A 1 190 ? -19.665 0.454 2.400 1.00 92.50 190 GLY A N 1
ATOM 1449 C CA . GLY A 1 190 ? -20.938 0.101 3.038 1.00 92.50 190 GLY A CA 1
ATOM 1450 C C . GLY A 1 190 ? -20.848 -0.950 4.152 1.00 92.50 190 GLY A C 1
ATOM 1451 O O . GLY A 1 190 ? -21.843 -1.191 4.836 1.00 92.50 190 GLY A O 1
ATOM 1452 N N . ALA A 1 191 ? -19.687 -1.572 4.382 1.00 96.38 191 ALA A N 1
ATOM 1453 C CA . ALA A 1 191 ? -19.519 -2.536 5.465 1.00 96.38 191 ALA A CA 1
ATOM 1454 C C . ALA A 1 191 ? -19.559 -1.833 6.829 1.00 96.38 191 ALA A C 1
ATOM 1456 O O . ALA A 1 191 ? -18.991 -0.759 6.990 1.00 96.38 191 ALA A O 1
ATOM 1457 N N . GLY A 1 192 ? -20.207 -2.436 7.827 1.00 95.62 192 GLY A N 1
ATOM 1458 C CA . GLY A 1 192 ? -20.198 -1.925 9.204 1.00 95.62 192 GLY A CA 1
ATOM 1459 C C . GLY A 1 192 ? -20.741 -0.500 9.380 1.00 95.62 192 GLY A C 1
ATOM 1460 O O . GLY A 1 192 ? -20.254 0.230 10.239 1.00 95.62 192 GLY A O 1
ATOM 1461 N N . GLY A 1 193 ? -21.706 -0.084 8.549 1.00 95.56 193 GLY A N 1
ATOM 1462 C CA . GLY A 1 193 ? -22.317 1.252 8.621 1.00 95.56 193 GLY A CA 1
ATOM 1463 C C . GLY A 1 193 ? -21.474 2.377 8.008 1.00 95.56 193 GLY A C 1
ATOM 1464 O O . GLY A 1 193 ? -21.763 3.548 8.236 1.00 95.56 193 GLY A O 1
ATOM 1465 N N . VAL A 1 194 ? -20.429 2.038 7.247 1.00 96.62 194 VAL A N 1
ATOM 1466 C CA . VAL A 1 194 ? -19.523 3.006 6.618 1.00 96.62 194 VAL A CA 1
ATOM 1467 C C . VAL A 1 194 ? -20.197 3.732 5.451 1.00 96.62 194 VAL A C 1
ATOM 1469 O O . VAL A 1 194 ? -20.570 3.118 4.453 1.00 96.62 194 VAL A O 1
ATOM 1472 N N . GLU A 1 195 ? -20.285 5.057 5.557 1.00 95.06 195 GLU A N 1
ATOM 1473 C CA . GLU A 1 195 ? -20.835 5.964 4.540 1.00 95.06 195 GLU A CA 1
ATOM 1474 C C . GLU A 1 195 ? -19.757 6.445 3.556 1.00 95.06 195 GLU A C 1
ATOM 1476 O O . GLU A 1 195 ? -20.009 6.596 2.361 1.00 95.06 195 GLU A O 1
ATOM 1481 N N . ALA A 1 196 ? -18.534 6.663 4.048 1.00 92.31 196 ALA A N 1
ATOM 1482 C CA . ALA A 1 196 ? -17.379 7.027 3.232 1.00 92.31 196 ALA A CA 1
ATOM 1483 C C . ALA A 1 196 ? -16.096 6.420 3.807 1.00 92.31 196 ALA A C 1
ATOM 1485 O O . ALA A 1 196 ? -15.945 6.306 5.022 1.00 92.31 196 ALA A O 1
ATOM 1486 N N . LEU A 1 197 ? -15.161 6.046 2.933 1.00 93.50 197 LEU A N 1
ATOM 1487 C CA . LEU A 1 197 ? -13.938 5.340 3.308 1.00 93.50 197 LEU A CA 1
ATOM 1488 C C . LEU A 1 197 ? -12.752 5.815 2.471 1.00 93.50 197 LEU A C 1
ATOM 1490 O O . LEU A 1 197 ? -12.834 5.915 1.248 1.00 93.50 197 LEU A O 1
ATOM 1494 N N . ALA A 1 198 ? -11.623 6.033 3.140 1.00 92.62 198 ALA A N 1
ATOM 1495 C CA . ALA A 1 198 ? -10.321 6.185 2.512 1.00 92.62 198 ALA A CA 1
ATOM 1496 C C . ALA A 1 198 ? -9.317 5.223 3.152 1.00 92.62 198 ALA A C 1
ATOM 1498 O O . ALA A 1 198 ? -9.254 5.103 4.374 1.00 92.62 198 ALA A O 1
ATOM 1499 N N . VAL A 1 199 ? -8.504 4.562 2.331 1.00 95.06 199 VAL A N 1
ATOM 1500 C CA . VAL A 1 199 ? -7.492 3.602 2.791 1.00 95.06 199 VAL A CA 1
ATOM 1501 C C . VAL A 1 199 ? -6.102 4.151 2.499 1.00 95.06 199 VAL A C 1
ATOM 1503 O O . VAL A 1 199 ? -5.882 4.814 1.486 1.00 95.06 199 VAL A O 1
ATOM 1506 N N . TYR A 1 200 ? -5.152 3.909 3.396 1.00 93.25 200 TYR A N 1
ATOM 1507 C CA . TYR A 1 200 ? -3.767 4.327 3.228 1.00 93.25 200 TYR A CA 1
ATOM 1508 C C . TYR A 1 200 ? -2.798 3.506 4.083 1.00 93.25 200 TYR A C 1
ATOM 1510 O O . TYR A 1 200 ? -3.182 2.896 5.072 1.00 93.25 200 TYR A O 1
ATOM 1518 N N . GLY A 1 201 ? -1.516 3.512 3.709 1.00 93.50 201 GLY A N 1
ATOM 1519 C CA . GLY A 1 201 ? -0.463 2.824 4.455 1.00 93.50 201 GLY A CA 1
ATOM 1520 C C . GLY A 1 201 ? 0.168 3.678 5.563 1.00 93.50 201 GLY A C 1
ATOM 1521 O O . GLY A 1 201 ? 0.656 4.785 5.297 1.00 93.50 201 GLY A O 1
ATOM 1522 N N . VAL A 1 202 ? 0.272 3.127 6.772 1.00 94.31 202 VAL A N 1
ATOM 1523 C CA . VAL A 1 202 ? 0.922 3.742 7.944 1.00 94.31 202 VAL A CA 1
ATOM 1524 C C . VAL A 1 202 ? 2.142 2.945 8.401 1.00 94.31 202 VAL A C 1
ATOM 1526 O O . VAL A 1 202 ? 2.171 1.723 8.299 1.00 94.31 202 VAL A O 1
ATOM 1529 N N . ALA A 1 203 ? 3.179 3.635 8.875 1.00 91.94 203 ALA A N 1
ATOM 1530 C CA . ALA A 1 203 ? 4.365 2.971 9.410 1.00 91.94 203 ALA A CA 1
ATOM 1531 C C . ALA A 1 203 ? 4.063 2.402 10.802 1.00 91.94 203 ALA A C 1
ATOM 1533 O O . ALA A 1 203 ? 3.474 3.098 11.625 1.00 91.94 203 ALA A O 1
ATOM 1534 N N . VAL A 1 204 ? 4.500 1.171 11.062 1.00 91.62 204 VAL A N 1
ATOM 1535 C CA . VAL A 1 204 ? 4.424 0.538 12.384 1.00 91.62 204 VAL A CA 1
ATOM 1536 C C . VAL A 1 204 ? 5.857 0.300 12.872 1.00 91.62 204 VAL A C 1
ATOM 1538 O O . VAL A 1 204 ? 6.649 -0.277 12.122 1.00 91.62 204 VAL A O 1
ATOM 1541 N N . PRO A 1 205 ? 6.235 0.752 14.083 1.00 88.62 205 PRO A N 1
ATOM 1542 C CA . PRO A 1 205 ? 7.573 0.528 14.621 1.00 88.62 205 PRO A CA 1
ATOM 1543 C C . PRO A 1 205 ? 7.978 -0.951 14.589 1.00 88.62 205 PRO A C 1
ATOM 1545 O O . PRO A 1 205 ? 7.193 -1.826 14.939 1.00 88.62 205 PRO A O 1
ATOM 1548 N N . GLY A 1 206 ? 9.210 -1.226 14.154 1.00 84.81 206 GLY A N 1
ATOM 1549 C CA . GLY A 1 206 ? 9.750 -2.589 14.091 1.00 84.81 206 GLY A CA 1
ATOM 1550 C C . GLY A 1 206 ? 9.219 -3.458 12.945 1.00 84.81 206 GLY A C 1
ATOM 1551 O O . GLY A 1 206 ? 9.623 -4.612 12.852 1.00 84.81 206 GLY A O 1
ATOM 1552 N N . GLN A 1 207 ? 8.360 -2.927 12.068 1.00 85.75 207 GLN A N 1
ATOM 1553 C CA . GLN A 1 207 ? 7.814 -3.653 10.919 1.00 85.75 207 GLN A CA 1
ATOM 1554 C C . GLN A 1 207 ? 8.293 -3.045 9.600 1.00 85.75 207 GLN A C 1
ATOM 1556 O O . GLN A 1 207 ? 8.343 -1.824 9.435 1.00 85.75 207 GLN A O 1
ATOM 1561 N N . GLU A 1 208 ? 8.622 -3.904 8.637 1.00 83.31 208 GLU A N 1
ATOM 1562 C CA . GLU A 1 208 ? 8.939 -3.467 7.280 1.00 83.31 208 GLU A CA 1
ATOM 1563 C C . GLU A 1 208 ? 7.667 -3.138 6.486 1.00 83.31 208 GLU A C 1
ATOM 1565 O O . GLU A 1 208 ? 6.654 -3.836 6.552 1.00 83.31 208 GLU A O 1
ATOM 1570 N N . GLY A 1 209 ? 7.738 -2.081 5.675 1.00 85.81 209 GLY A N 1
ATOM 1571 C CA . GLY A 1 209 ? 6.613 -1.620 4.866 1.00 85.81 209 GLY A CA 1
ATOM 1572 C C . GLY A 1 209 ? 5.646 -0.717 5.634 1.00 85.81 209 GLY A C 1
ATOM 1573 O O . GLY A 1 209 ? 6.039 0.053 6.511 1.00 85.81 209 GLY A O 1
ATOM 1574 N N . ARG A 1 210 ? 4.375 -0.740 5.232 1.00 91.25 210 ARG A N 1
ATOM 1575 C CA . ARG A 1 210 ? 3.297 0.075 5.797 1.00 91.25 210 ARG A CA 1
ATOM 1576 C C . ARG A 1 210 ? 2.047 -0.772 5.987 1.00 91.25 210 ARG A C 1
ATOM 1578 O O . ARG A 1 210 ? 1.598 -1.386 5.029 1.00 91.25 210 ARG A O 1
ATOM 1585 N N . ALA A 1 211 ? 1.481 -0.772 7.186 1.00 94.94 211 ALA A N 1
ATOM 1586 C CA . ALA A 1 211 ? 0.234 -1.463 7.484 1.00 94.94 211 ALA A CA 1
ATOM 1587 C C . ALA A 1 211 ? -0.957 -0.696 6.902 1.00 94.94 211 ALA A C 1
ATOM 1589 O O . ALA A 1 211 ? -0.933 0.535 6.841 1.00 94.94 211 ALA A O 1
ATOM 1590 N N . GLY A 1 212 ? -2.008 -1.409 6.500 1.00 96.50 212 GLY A N 1
ATOM 1591 C CA . GLY A 1 212 ? -3.235 -0.774 6.027 1.00 96.50 212 GLY A CA 1
ATOM 1592 C C . GLY A 1 212 ? -3.973 -0.053 7.154 1.00 96.50 212 GLY A C 1
ATOM 1593 O O . GLY A 1 212 ? -4.190 -0.619 8.223 1.00 96.50 212 GLY A O 1
ATOM 1594 N N . MET A 1 213 ? -4.396 1.180 6.904 1.00 97.50 213 MET A N 1
ATOM 1595 C CA . MET A 1 213 ? -5.276 1.959 7.768 1.00 97.50 213 MET A CA 1
ATOM 1596 C C . MET A 1 213 ? -6.480 2.444 6.964 1.00 97.50 213 MET A C 1
ATOM 1598 O O . MET A 1 213 ? -6.325 2.937 5.847 1.00 97.50 213 MET A O 1
ATOM 1602 N N . ALA A 1 214 ? -7.670 2.304 7.538 1.00 97.75 214 ALA A N 1
ATOM 1603 C CA . ALA A 1 214 ? -8.922 2.803 6.984 1.00 97.75 214 ALA A CA 1
ATOM 1604 C C . ALA A 1 214 ? -9.410 4.006 7.801 1.00 97.75 214 ALA A C 1
ATOM 1606 O O . ALA A 1 214 ? -9.577 3.894 9.010 1.00 97.75 214 ALA A O 1
ATOM 1607 N N . ALA A 1 215 ? -9.656 5.144 7.157 1.00 97.00 215 ALA A N 1
ATOM 1608 C CA . ALA A 1 215 ? -10.409 6.249 7.741 1.00 97.00 215 ALA A CA 1
ATOM 1609 C C . ALA A 1 215 ? -11.853 6.175 7.241 1.00 97.00 215 ALA A C 1
ATOM 1611 O O . ALA A 1 215 ? -12.083 6.234 6.031 1.00 97.00 215 ALA A O 1
ATOM 1612 N N . VAL A 1 216 ? -12.804 6.024 8.160 1.00 97.44 216 VAL A N 1
ATOM 1613 C CA . VAL A 1 216 ? -14.220 5.798 7.856 1.00 97.44 216 VAL A CA 1
ATOM 1614 C C . VAL A 1 216 ? -15.096 6.904 8.420 1.00 97.44 216 VAL A C 1
ATOM 1616 O O . VAL A 1 216 ? -14.887 7.352 9.541 1.00 97.44 216 VAL A O 1
ATOM 1619 N N . VAL A 1 217 ? -16.108 7.310 7.661 1.00 96.56 217 VAL A N 1
ATOM 1620 C CA . VAL A 1 217 ? -17.230 8.113 8.156 1.00 96.56 217 VAL A CA 1
ATOM 1621 C C . VAL A 1 217 ? -18.385 7.159 8.407 1.00 96.56 217 VAL A C 1
ATOM 1623 O O . VAL A 1 217 ? -18.791 6.437 7.496 1.00 96.56 217 VAL A O 1
ATOM 1626 N N . ALA A 1 218 ? -18.886 7.130 9.636 1.00 96.06 218 ALA A N 1
ATOM 1627 C CA . ALA A 1 218 ? -20.027 6.315 10.032 1.00 96.06 218 ALA A CA 1
ATOM 1628 C C . ALA A 1 218 ? -20.719 6.970 11.232 1.00 96.06 218 ALA A C 1
ATOM 1630 O O . ALA A 1 218 ? -20.044 7.372 12.180 1.00 96.06 218 ALA A O 1
ATOM 1631 N N . GLN A 1 219 ? -22.052 7.041 11.226 1.00 91.75 219 GLN A N 1
ATOM 1632 C CA . GLN A 1 219 ? -22.813 7.480 12.407 1.00 91.75 219 GLN A CA 1
ATOM 1633 C C . GLN A 1 219 ? -22.701 6.475 13.560 1.00 91.75 219 GLN A C 1
ATOM 1635 O O . GLN A 1 219 ? -22.578 6.859 14.720 1.00 91.75 219 GLN A O 1
ATOM 1640 N N . ALA A 1 220 ? -22.718 5.184 13.227 1.00 94.56 220 ALA A N 1
ATOM 1641 C CA . ALA A 1 220 ? -22.474 4.083 14.145 1.00 94.56 220 ALA A CA 1
ATOM 1642 C C . ALA A 1 220 ? -21.630 3.032 13.420 1.00 94.56 220 ALA A C 1
ATOM 1644 O O . ALA A 1 220 ? -22.120 2.341 12.529 1.00 94.56 220 ALA A O 1
ATOM 1645 N N . PHE A 1 221 ? -20.350 2.950 13.777 1.00 97.88 221 PHE A N 1
ATOM 1646 C CA . PHE A 1 221 ? -19.434 1.976 13.196 1.00 97.88 221 PHE A CA 1
ATOM 1647 C C . PHE A 1 221 ? -19.604 0.612 13.876 1.00 97.88 221 PHE A C 1
ATOM 1649 O O . PHE A 1 221 ? -19.465 0.514 15.095 1.00 97.88 221 PHE A O 1
ATOM 1656 N N . ASP A 1 222 ? -19.877 -0.431 13.090 1.00 98.38 222 ASP A N 1
ATOM 1657 C CA . ASP A 1 222 ? -19.898 -1.822 13.554 1.00 98.38 222 ASP A CA 1
ATOM 1658 C C . ASP A 1 222 ? -18.556 -2.510 13.224 1.00 98.38 222 ASP A C 1
ATOM 1660 O O . ASP A 1 222 ? -18.326 -2.921 12.075 1.00 98.38 222 ASP A O 1
ATOM 1664 N N . PRO A 1 223 ? -17.656 -2.657 14.216 1.00 98.25 223 PRO A N 1
ATOM 1665 C CA . PRO A 1 223 ? -16.332 -3.225 13.999 1.00 98.25 223 PRO A CA 1
ATOM 1666 C C . PRO A 1 223 ? -16.363 -4.715 13.640 1.00 98.25 223 PRO A C 1
ATOM 1668 O O . PRO A 1 223 ? -15.480 -5.182 12.916 1.00 98.25 223 PRO A O 1
ATOM 1671 N N . GLN A 1 224 ? -17.363 -5.470 14.102 1.00 98.38 224 GLN A N 1
ATOM 1672 C CA . GLN A 1 224 ? -17.444 -6.907 13.849 1.00 98.38 224 GLN A CA 1
ATOM 1673 C C . GLN A 1 224 ? -17.936 -7.173 12.422 1.00 98.38 224 GLN A C 1
ATOM 1675 O O . GLN A 1 224 ? -17.359 -7.999 11.709 1.00 98.38 224 GLN A O 1
ATOM 1680 N N . ALA A 1 225 ? -18.941 -6.423 11.959 1.00 98.19 225 ALA A N 1
ATOM 1681 C CA . ALA A 1 225 ? -19.390 -6.492 10.570 1.00 98.19 225 ALA A CA 1
ATOM 1682 C C . ALA A 1 225 ? -18.290 -6.047 9.590 1.00 98.19 225 ALA A C 1
ATOM 1684 O O . ALA A 1 225 ? -18.077 -6.698 8.563 1.00 98.19 225 ALA A O 1
ATOM 1685 N N . PHE A 1 226 ? -17.544 -4.985 9.918 1.00 98.50 226 PHE A N 1
ATOM 1686 C CA . PHE A 1 226 ? -16.413 -4.536 9.101 1.00 98.50 226 PHE A CA 1
ATOM 1687 C C . PHE A 1 226 ? -15.285 -5.583 9.051 1.00 98.50 226 PHE A C 1
ATOM 1689 O O . PHE A 1 226 ? -14.732 -5.858 7.983 1.00 98.50 226 PHE A O 1
ATOM 1696 N N . PHE A 1 227 ? -14.983 -6.241 10.178 1.00 98.50 227 PHE A N 1
ATOM 1697 C CA . PHE A 1 227 ? -14.031 -7.355 10.238 1.00 98.50 227 PHE A CA 1
ATOM 1698 C C . PHE A 1 227 ? -14.452 -8.541 9.368 1.00 98.50 227 PHE A C 1
ATOM 1700 O O . PHE A 1 227 ? -13.619 -9.092 8.635 1.00 98.50 227 PHE A O 1
ATOM 1707 N N . ALA A 1 228 ? -15.726 -8.934 9.432 1.00 98.25 228 ALA A N 1
ATOM 1708 C CA . ALA A 1 228 ? -16.261 -10.033 8.639 1.00 98.25 228 ALA A CA 1
ATOM 1709 C C . ALA A 1 228 ? -16.163 -9.733 7.135 1.00 98.25 228 ALA A C 1
ATOM 1711 O O . ALA A 1 228 ? -15.674 -10.573 6.377 1.00 98.25 228 ALA A O 1
ATOM 1712 N N . ALA A 1 229 ? -16.526 -8.514 6.717 1.00 97.94 229 ALA A N 1
ATOM 1713 C CA . ALA A 1 229 ? -16.395 -8.067 5.331 1.00 97.94 229 ALA A CA 1
ATOM 1714 C C . ALA A 1 229 ? -14.934 -8.105 4.850 1.00 97.94 229 ALA A C 1
ATOM 1716 O O . ALA A 1 229 ? -14.638 -8.700 3.814 1.00 97.94 229 ALA A O 1
ATOM 1717 N N . ALA A 1 230 ? -13.997 -7.561 5.636 1.00 97.69 230 ALA A N 1
ATOM 1718 C CA . ALA A 1 230 ? -12.573 -7.592 5.299 1.00 97.69 230 ALA A CA 1
ATOM 1719 C C . ALA A 1 230 ? -12.019 -9.014 5.202 1.00 97.69 230 ALA A C 1
ATOM 1721 O O . ALA A 1 230 ? -11.234 -9.321 4.308 1.00 97.69 230 ALA A O 1
ATOM 1722 N N . THR A 1 231 ? -12.437 -9.903 6.097 1.00 97.44 231 THR A N 1
ATOM 1723 C CA . THR A 1 231 ? -11.971 -11.292 6.098 1.00 97.44 231 THR A CA 1
ATOM 1724 C C . THR A 1 231 ? -12.527 -12.082 4.913 1.00 97.44 231 THR A C 1
ATOM 1726 O O . THR A 1 231 ? -11.797 -12.890 4.340 1.00 97.44 231 THR A O 1
ATOM 1729 N N . GLY A 1 232 ? -13.782 -11.829 4.527 1.00 96.25 232 GLY A N 1
ATOM 1730 C CA . GLY A 1 232 ? -14.443 -12.499 3.407 1.00 96.25 232 GLY A CA 1
ATOM 1731 C C . GLY A 1 232 ? -14.024 -11.991 2.025 1.00 96.25 232 GLY A C 1
ATOM 1732 O O . GLY A 1 232 ? -14.016 -12.775 1.081 1.00 96.25 232 GLY A O 1
ATOM 1733 N N . ALA A 1 233 ? -13.662 -10.710 1.898 1.00 92.88 233 ALA A N 1
ATOM 1734 C CA . ALA A 1 233 ? -13.386 -10.086 0.602 1.00 92.88 233 ALA A CA 1
ATOM 1735 C C . ALA A 1 233 ? -11.894 -9.863 0.301 1.00 92.88 233 ALA A C 1
ATOM 1737 O O . ALA A 1 233 ? -11.531 -9.731 -0.868 1.00 92.88 233 ALA A O 1
ATOM 1738 N N . LEU A 1 234 ? -11.025 -9.789 1.319 1.00 94.06 234 LEU A N 1
ATOM 1739 C CA . LEU A 1 234 ? -9.630 -9.366 1.146 1.00 94.06 234 LEU A CA 1
ATOM 1740 C C . LEU A 1 234 ? -8.610 -10.432 1.580 1.00 94.06 234 LEU A C 1
ATOM 1742 O O . LEU A 1 234 ? -8.804 -11.115 2.600 1.00 94.06 234 LEU A O 1
ATOM 1746 N N . PRO A 1 235 ? -7.467 -10.534 0.870 1.00 91.56 235 PRO A N 1
ATOM 1747 C CA . PRO A 1 235 ? -6.340 -11.343 1.319 1.00 91.56 235 PRO A CA 1
ATOM 1748 C C . PRO A 1 235 ? -5.741 -10.775 2.619 1.00 91.56 235 PRO A C 1
ATOM 1750 O O . PRO A 1 235 ? -5.869 -9.575 2.877 1.00 91.56 235 PRO A O 1
ATOM 1753 N N . PRO A 1 236 ? -5.057 -11.596 3.441 1.00 92.88 236 PRO A N 1
ATOM 1754 C CA . PRO A 1 236 ? -4.574 -11.187 4.761 1.00 92.88 236 PRO A CA 1
ATOM 1755 C C . PRO A 1 236 ? -3.756 -9.889 4.784 1.00 92.88 236 PRO A C 1
ATOM 1757 O O . PRO A 1 236 ? -3.984 -9.057 5.656 1.00 92.88 236 PRO A O 1
ATOM 1760 N N . ALA A 1 237 ? -2.850 -9.675 3.823 1.00 89.00 237 ALA A N 1
ATOM 1761 C CA . ALA A 1 237 ? -2.013 -8.473 3.778 1.00 89.00 237 ALA A CA 1
ATOM 1762 C C . ALA A 1 237 ? -2.784 -7.183 3.434 1.00 89.00 237 ALA A C 1
ATOM 1764 O O . ALA A 1 237 ? -2.324 -6.093 3.772 1.00 89.00 237 ALA A O 1
ATOM 1765 N N . ALA A 1 238 ? -3.952 -7.292 2.789 1.00 92.94 238 ALA A N 1
ATOM 1766 C CA . ALA A 1 238 ? -4.770 -6.152 2.374 1.00 92.94 238 ALA A CA 1
ATOM 1767 C C . ALA A 1 238 ? -5.831 -5.745 3.409 1.00 92.94 238 ALA A C 1
ATOM 1769 O O . ALA A 1 238 ? -6.455 -4.691 3.277 1.00 92.94 238 ALA A O 1
ATOM 1770 N N . ARG A 1 239 ? -6.051 -6.564 4.443 1.00 97.44 239 ARG A N 1
ATOM 1771 C CA . ARG A 1 239 ? -6.995 -6.252 5.522 1.00 97.44 239 ARG A CA 1
ATOM 1772 C C . ARG A 1 239 ? -6.436 -5.088 6.343 1.00 97.44 239 ARG A C 1
ATOM 1774 O O . ARG A 1 239 ? -5.292 -5.180 6.792 1.00 97.44 239 ARG A O 1
ATOM 1781 N N . PRO A 1 240 ? -7.200 -4.002 6.563 1.00 97.94 240 PRO A N 1
ATOM 1782 C CA . PRO A 1 240 ? -6.724 -2.898 7.386 1.00 97.94 240 PRO A CA 1
ATOM 1783 C C . PRO A 1 240 ? -6.305 -3.400 8.770 1.00 97.94 240 PRO A C 1
ATOM 1785 O O . PRO A 1 240 ? -7.065 -4.112 9.424 1.00 97.94 240 PRO A O 1
ATOM 1788 N N . ALA A 1 241 ? -5.108 -3.035 9.216 1.00 97.75 241 ALA A N 1
ATOM 1789 C CA . ALA A 1 241 ? -4.648 -3.273 10.580 1.00 97.75 241 ALA A CA 1
ATOM 1790 C C . ALA A 1 241 ? -5.313 -2.296 11.558 1.00 97.75 241 ALA A C 1
ATOM 1792 O O . ALA A 1 241 ? -5.568 -2.649 12.706 1.00 97.75 241 ALA A O 1
ATOM 1793 N N . PHE A 1 242 ? -5.634 -1.088 11.084 1.00 98.38 242 PHE A N 1
ATOM 1794 C CA . PHE A 1 242 ? -6.272 -0.038 11.873 1.00 98.38 242 PHE A CA 1
ATOM 1795 C C . PHE A 1 242 ? -7.501 0.533 11.168 1.00 98.38 242 PHE A C 1
ATOM 1797 O O . PHE A 1 242 ? -7.524 0.654 9.940 1.00 98.38 242 PHE A O 1
ATOM 1804 N N . VAL A 1 243 ? -8.486 0.955 11.958 1.00 98.50 243 VAL A N 1
ATOM 1805 C CA . VAL A 1 243 ? -9.641 1.733 11.497 1.00 98.50 243 VAL A CA 1
ATOM 1806 C C . VAL A 1 243 ? -9.765 2.979 12.366 1.00 98.50 243 VAL A C 1
ATOM 1808 O O . VAL A 1 243 ? -9.746 2.876 13.586 1.00 98.50 243 VAL A O 1
ATOM 1811 N N . ARG A 1 244 ? -9.890 4.156 11.759 1.00 97.81 244 ARG A N 1
ATOM 1812 C CA . ARG A 1 244 ? -10.168 5.426 12.437 1.00 97.81 244 ARG A CA 1
ATOM 1813 C C . ARG A 1 244 ? -11.523 5.935 11.984 1.00 97.81 244 ARG A C 1
ATOM 1815 O O . ARG A 1 244 ? -11.732 6.108 10.786 1.00 97.81 244 ARG A O 1
ATOM 1822 N N . VAL A 1 245 ? -12.419 6.192 12.926 1.00 97.75 245 VAL A N 1
ATOM 1823 C CA . VAL A 1 245 ? -13.718 6.804 12.638 1.00 97.75 245 VAL A CA 1
ATOM 1824 C C . VAL A 1 245 ? -13.542 8.317 12.676 1.00 97.75 245 VAL A C 1
ATOM 1826 O O . VAL A 1 245 ? -13.130 8.863 13.692 1.00 97.75 245 VAL A O 1
ATOM 1829 N N . VAL A 1 246 ? -13.816 8.983 11.559 1.00 95.88 246 VAL A N 1
ATOM 1830 C CA . VAL A 1 246 ? -13.671 10.432 11.391 1.00 95.88 246 VAL A CA 1
ATOM 1831 C C . VAL A 1 246 ? -15.037 11.070 11.125 1.00 95.88 246 VAL A C 1
ATOM 1833 O O . VAL A 1 246 ? -15.889 10.443 10.491 1.00 95.88 246 VAL A O 1
ATOM 1836 N N . PRO A 1 247 ? -15.264 12.328 11.540 1.00 92.88 247 PRO A N 1
ATOM 1837 C CA . PRO A 1 247 ? -16.532 13.013 11.279 1.00 92.88 247 PRO A CA 1
ATOM 1838 C C . PRO A 1 247 ? -16.751 13.301 9.787 1.00 92.88 247 PRO A C 1
ATOM 1840 O O . PRO A 1 247 ? -17.885 13.353 9.322 1.00 92.88 247 PRO A O 1
ATOM 1843 N N . ALA A 1 248 ? -15.667 13.501 9.033 1.00 90.88 248 ALA A N 1
ATOM 1844 C CA . ALA A 1 248 ? -15.688 13.691 7.590 1.00 90.88 248 ALA A CA 1
ATOM 1845 C C . ALA A 1 248 ? -14.316 13.364 6.990 1.00 90.88 248 ALA A C 1
ATOM 1847 O O . ALA A 1 248 ? -13.281 13.542 7.637 1.00 90.88 248 ALA A O 1
ATOM 1848 N N . LEU A 1 249 ? -14.297 12.948 5.724 1.00 87.94 249 LEU A N 1
ATOM 1849 C CA . LEU A 1 249 ? -13.060 12.833 4.956 1.00 87.94 249 LEU A CA 1
ATOM 1850 C C . LEU A 1 249 ? -12.797 14.146 4.207 1.00 87.94 249 LEU A C 1
ATOM 1852 O O . LEU A 1 249 ? -13.662 14.587 3.447 1.00 87.94 249 LEU A O 1
ATOM 1856 N N . PRO A 1 250 ? -11.620 14.776 4.371 1.00 75.94 250 PRO A N 1
ATOM 1857 C CA . PRO A 1 250 ? -11.296 15.994 3.639 1.00 75.94 250 PRO A CA 1
ATOM 1858 C C . PRO A 1 250 ? -11.219 15.690 2.140 1.00 75.94 250 PRO A C 1
ATOM 1860 O O . PRO A 1 250 ? -10.527 14.758 1.734 1.00 75.94 250 PRO A O 1
ATOM 1863 N N . THR A 1 251 ? -11.905 16.473 1.308 1.00 75.44 251 THR A N 1
ATOM 1864 C CA . THR A 1 251 ? -11.902 16.322 -0.155 1.00 75.44 251 THR A CA 1
ATOM 1865 C C . THR A 1 251 ? -11.235 17.507 -0.849 1.00 75.44 251 THR A C 1
ATOM 1867 O O . THR A 1 251 ? -11.311 18.644 -0.390 1.00 75.44 251 THR A O 1
ATOM 1870 N N . THR A 1 252 ? -10.594 17.267 -1.992 1.00 61.34 252 THR A N 1
ATOM 1871 C CA . THR A 1 252 ? -10.175 18.327 -2.920 1.00 61.34 252 THR A CA 1
ATOM 1872 C C . THR A 1 252 ? -11.390 18.977 -3.594 1.00 61.34 252 THR A C 1
ATOM 1874 O O . THR A 1 252 ? -12.498 18.443 -3.560 1.00 61.34 252 THR A O 1
ATOM 1877 N N . SER A 1 253 ? -11.171 20.079 -4.321 1.00 41.94 253 SER A N 1
ATOM 1878 C CA . SER A 1 253 ? -12.162 20.662 -5.244 1.00 41.94 253 SER A CA 1
ATOM 1879 C C . SER A 1 253 ? -12.614 19.701 -6.356 1.00 41.94 253 SER A C 1
ATOM 1881 O O . SER A 1 253 ? -13.643 19.919 -6.983 1.00 41.94 253 SER A O 1
ATOM 1883 N N . THR A 1 254 ? -11.859 18.624 -6.587 1.00 48.19 254 THR A N 1
ATOM 1884 C CA . THR A 1 254 ? -12.177 17.531 -7.516 1.00 48.19 254 THR A CA 1
ATOM 1885 C C . THR A 1 254 ? -12.768 16.302 -6.817 1.00 48.19 254 THR A C 1
ATOM 1887 O O . THR A 1 254 ? -12.756 15.217 -7.391 1.00 48.19 254 THR A O 1
ATOM 1890 N N . MET A 1 255 ? -13.264 16.454 -5.581 1.00 55.59 255 MET A N 1
ATOM 1891 C CA . MET A 1 255 ? -13.908 15.401 -4.780 1.00 55.59 255 MET A CA 1
ATOM 1892 C C . MET A 1 255 ? -13.005 14.192 -4.465 1.00 55.59 255 MET A C 1
ATOM 1894 O O . MET A 1 255 ? -13.496 13.116 -4.136 1.00 55.59 255 MET A O 1
ATOM 1898 N N . LYS A 1 256 ? -11.674 14.349 -4.527 1.00 62.38 256 LYS A N 1
ATOM 1899 C CA . LYS A 1 256 ? -10.723 13.304 -4.111 1.00 62.38 256 LYS A CA 1
ATOM 1900 C C . LYS A 1 256 ? -10.410 13.420 -2.628 1.00 62.38 256 LYS A C 1
ATOM 1902 O O . LYS A 1 256 ? -10.096 14.515 -2.164 1.00 62.38 256 LYS A O 1
ATOM 1907 N N . PHE A 1 257 ? -10.406 12.305 -1.902 1.00 73.69 257 PHE A N 1
ATOM 1908 C CA . PHE A 1 257 ? -10.023 12.303 -0.491 1.00 73.69 257 PHE A CA 1
ATOM 1909 C C . PHE A 1 257 ? -8.547 12.682 -0.303 1.00 73.69 257 PHE A C 1
ATOM 1911 O O . PHE A 1 257 ? -7.639 12.069 -0.867 1.00 73.69 257 PHE A O 1
ATOM 1918 N N . GLN A 1 258 ? -8.293 13.698 0.516 1.00 73.06 258 GLN A N 1
ATOM 1919 C CA . GLN A 1 258 ? -6.963 14.166 0.878 1.00 73.06 258 GLN A CA 1
ATOM 1920 C C . GLN A 1 258 ? -6.404 13.323 2.027 1.00 73.06 258 GLN A C 1
ATOM 1922 O O . GLN A 1 258 ? -6.485 13.676 3.201 1.00 73.06 258 GLN A O 1
ATOM 1927 N N . THR A 1 259 ? -5.775 12.201 1.686 1.00 79.44 259 THR A N 1
ATOM 1928 C CA . THR A 1 259 ? -5.209 11.281 2.686 1.00 79.44 259 THR A CA 1
ATOM 1929 C C . THR A 1 259 ? -3.829 11.693 3.197 1.00 79.44 259 THR A C 1
ATOM 1931 O O . THR A 1 259 ? -3.311 11.050 4.097 1.00 79.44 259 THR A O 1
ATOM 1934 N N . VAL A 1 260 ? -3.212 12.766 2.684 1.00 83.88 260 VAL A N 1
ATOM 1935 C CA . VAL A 1 260 ? -1.841 13.173 3.064 1.00 83.88 260 VAL A CA 1
ATOM 1936 C C . VAL A 1 260 ? -1.728 13.505 4.555 1.00 83.88 260 VAL A C 1
ATOM 1938 O O . VAL A 1 260 ? -0.815 13.024 5.225 1.00 83.88 260 VAL A O 1
ATOM 1941 N N . ALA A 1 261 ? -2.662 14.298 5.087 1.00 84.44 261 ALA A N 1
ATOM 1942 C CA . ALA A 1 261 ? -2.675 14.644 6.507 1.00 84.44 261 ALA A CA 1
ATOM 1943 C C . ALA A 1 261 ? -2.959 13.410 7.381 1.00 84.44 261 ALA A C 1
ATOM 1945 O O . ALA A 1 261 ? -2.227 13.160 8.336 1.00 84.44 261 ALA A O 1
ATOM 1946 N N . LEU A 1 262 ? -3.942 12.595 6.983 1.00 90.12 262 LEU A N 1
ATOM 1947 C CA . LEU A 1 262 ? -4.312 11.347 7.661 1.00 90.12 262 LEU A CA 1
ATOM 1948 C C . LEU A 1 262 ? -3.147 10.338 7.689 1.00 90.12 262 LEU A C 1
ATOM 1950 O O . LEU A 1 262 ? -2.853 9.750 8.726 1.00 90.12 262 LEU A O 1
ATOM 1954 N N . LYS A 1 263 ? -2.412 10.206 6.577 1.00 90.44 263 LYS A N 1
ATOM 1955 C CA . LYS A 1 263 ? -1.190 9.391 6.460 1.00 90.44 263 LYS A CA 1
ATOM 1956 C C . LYS A 1 263 ? -0.099 9.853 7.425 1.00 90.44 263 LYS A C 1
ATOM 1958 O O . LYS A 1 263 ? 0.611 9.012 7.970 1.00 90.44 263 LYS A O 1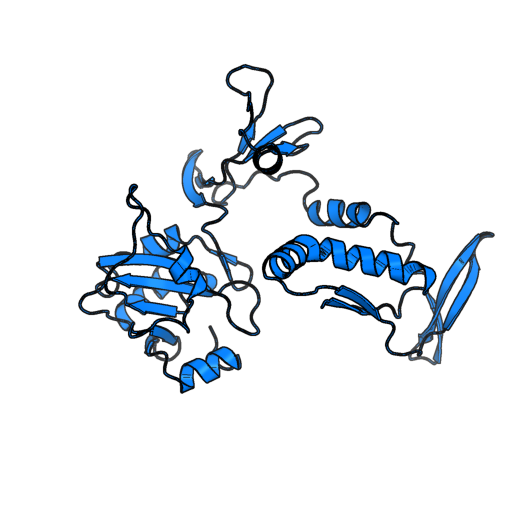
ATOM 1963 N N . ARG A 1 264 ? 0.065 11.169 7.609 1.00 88.88 264 ARG A N 1
ATOM 1964 C CA . ARG A 1 264 ? 1.070 11.744 8.519 1.00 88.88 264 ARG A CA 1
ATOM 1965 C C . ARG A 1 264 ? 0.702 11.520 9.985 1.00 88.88 264 ARG A C 1
ATOM 1967 O O . ARG A 1 264 ? 1.582 11.207 10.774 1.00 88.88 264 ARG A O 1
ATOM 1974 N N . GLN A 1 265 ? -0.574 11.684 10.319 1.00 92.25 265 GLN A N 1
ATOM 1975 C CA . GLN A 1 265 ? -1.109 11.455 11.663 1.00 92.25 265 GLN A CA 1
ATOM 1976 C C . GLN A 1 265 ? -1.045 9.976 12.072 1.00 92.25 265 GLN A C 1
ATOM 1978 O O . GLN A 1 265 ? -0.788 9.642 13.231 1.00 92.25 265 GLN A O 1
ATOM 1983 N N . GLY A 1 266 ? -1.259 9.081 11.104 1.00 93.25 266 GLY A N 1
ATOM 1984 C CA . GLY A 1 266 ? -1.276 7.646 11.338 1.00 93.25 266 GLY A CA 1
ATOM 1985 C C . GLY A 1 266 ? -2.375 7.250 12.321 1.00 93.25 266 GLY A C 1
ATOM 1986 O O . GLY A 1 266 ? -3.459 7.826 12.303 1.00 93.25 266 GLY A O 1
ATOM 1987 N N . TYR A 1 267 ? -2.076 6.270 13.173 1.00 95.12 267 TYR A N 1
ATOM 1988 C CA . TYR A 1 267 ? -2.977 5.745 14.205 1.00 95.12 267 TYR A CA 1
ATOM 1989 C C . TYR A 1 267 ? -2.697 6.319 15.607 1.00 95.12 267 TYR A C 1
ATOM 1991 O O . TYR A 1 267 ? -3.322 5.893 16.573 1.00 95.12 267 TYR A O 1
ATOM 1999 N N . THR A 1 268 ? -1.752 7.259 15.738 1.00 93.06 268 THR A N 1
ATOM 2000 C CA . THR A 1 268 ? -1.304 7.802 17.036 1.00 93.06 268 THR A CA 1
ATOM 2001 C C . THR A 1 268 ? -1.643 9.275 17.247 1.00 93.06 268 THR A C 1
ATOM 2003 O O . THR A 1 268 ? -1.827 9.683 18.386 1.00 93.06 268 THR A O 1
ATOM 2006 N N . ASP A 1 269 ? -1.734 10.078 16.183 1.00 93.12 269 ASP A N 1
ATOM 2007 C CA . ASP A 1 269 ? -2.039 11.519 16.250 1.00 93.12 269 ASP A CA 1
ATOM 2008 C C . ASP A 1 269 ? -3.457 11.799 15.717 1.00 93.12 269 ASP A C 1
ATOM 2010 O O . ASP A 1 269 ? -3.658 12.464 14.699 1.00 93.12 269 ASP A O 1
ATOM 2014 N N . CYS A 1 270 ? -4.457 11.179 16.355 1.00 91.88 270 CYS A N 1
ATOM 2015 C CA . CYS A 1 270 ? -5.844 11.158 15.868 1.00 91.88 270 CYS A CA 1
ATOM 2016 C C . CYS A 1 270 ? -6.788 12.143 16.578 1.00 91.88 270 CYS A C 1
ATOM 2018 O O . CYS A 1 270 ? -7.952 12.234 16.199 1.00 91.88 270 CYS A O 1
ATOM 2020 N N . GLY A 1 271 ? -6.309 12.901 17.569 1.00 91.44 271 GLY A N 1
ATOM 2021 C CA . GLY A 1 271 ? -7.175 13.738 18.403 1.00 91.44 271 GLY A CA 1
ATOM 2022 C C . GLY A 1 271 ? -8.206 12.892 19.154 1.00 91.44 271 GLY A C 1
ATOM 2023 O O . GLY A 1 271 ? -7.848 11.867 19.731 1.00 91.44 271 GLY A O 1
ATOM 2024 N N . ASP A 1 272 ? -9.471 13.308 19.105 1.00 93.50 272 ASP A N 1
ATOM 2025 C CA . ASP A 1 272 ? -10.593 12.613 19.753 1.00 93.50 272 ASP A CA 1
ATOM 2026 C C . ASP A 1 272 ? -11.227 11.519 18.873 1.00 93.50 272 ASP A C 1
ATOM 2028 O O . ASP A 1 272 ? -12.185 10.863 19.288 1.00 93.50 272 ASP A O 1
ATOM 2032 N N . ASP A 1 273 ? -10.714 11.311 17.656 1.00 95.88 273 ASP A N 1
ATOM 2033 C CA . ASP A 1 273 ? -11.264 10.322 16.733 1.00 95.88 273 ASP A CA 1
ATOM 2034 C C . ASP A 1 273 ? -11.082 8.896 17.286 1.00 95.88 273 ASP A C 1
ATOM 2036 O O . ASP A 1 273 ? -9.956 8.503 17.619 1.00 95.88 273 ASP A O 1
ATOM 2040 N N . PRO A 1 274 ? -12.145 8.071 17.332 1.00 96.94 274 PRO A N 1
ATOM 2041 C CA . PRO A 1 274 ? -12.026 6.678 17.734 1.00 96.94 274 PRO A CA 1
ATOM 2042 C C . PRO A 1 274 ? -11.114 5.896 16.786 1.00 96.94 274 PRO A C 1
ATOM 2044 O O . PRO A 1 274 ? -11.337 5.861 15.573 1.00 96.94 274 PRO A O 1
ATOM 2047 N N . VAL A 1 275 ? -10.113 5.217 17.348 1.00 98.00 275 VAL A N 1
ATOM 2048 C CA . VAL A 1 275 ? -9.211 4.327 16.609 1.00 98.00 275 VAL A CA 1
ATOM 2049 C C . VAL A 1 275 ? -9.388 2.903 17.107 1.00 98.00 275 VAL A C 1
ATOM 2051 O O . VAL A 1 275 ? -9.461 2.650 18.308 1.00 98.00 275 VAL A O 1
ATOM 2054 N N . PHE A 1 276 ? -9.417 1.969 16.171 1.00 98.31 276 PHE A N 1
ATOM 2055 C CA . PHE A 1 276 ? -9.532 0.544 16.403 1.00 98.31 276 PHE A CA 1
ATOM 2056 C C . PHE A 1 276 ? -8.362 -0.185 15.745 1.00 98.31 276 PHE A C 1
ATOM 2058 O O . PHE A 1 276 ? -7.839 0.250 14.716 1.00 98.31 276 PHE A O 1
ATOM 2065 N N . VAL A 1 277 ? -7.973 -1.312 16.325 1.00 98.00 277 VAL A N 1
ATOM 2066 C CA . VAL A 1 277 ? -6.956 -2.229 15.813 1.00 98.00 277 VAL A CA 1
ATOM 2067 C C . VAL A 1 277 ? -7.589 -3.585 15.543 1.00 98.00 277 VAL A C 1
ATOM 2069 O O . VAL A 1 277 ? -8.497 -4.012 16.256 1.00 98.00 277 VAL A O 1
ATOM 2072 N N . ARG A 1 278 ? -7.146 -4.245 14.477 1.00 97.25 278 ARG A N 1
ATOM 2073 C CA . ARG A 1 278 ? -7.618 -5.580 14.119 1.00 97.25 278 ARG A CA 1
ATOM 2074 C C . ARG A 1 278 ? -7.276 -6.577 15.228 1.00 97.25 278 ARG A C 1
ATOM 2076 O O . ARG A 1 278 ? -6.128 -6.650 15.654 1.00 97.25 278 ARG A O 1
ATOM 2083 N N . ASP A 1 279 ? -8.267 -7.362 15.631 1.00 95.81 279 ASP A N 1
ATOM 2084 C CA . ASP A 1 279 ? -8.131 -8.472 16.566 1.00 95.81 279 ASP A CA 1
ATOM 2085 C C . ASP A 1 279 ? -8.704 -9.735 15.911 1.00 95.81 279 ASP A C 1
ATOM 2087 O O . ASP A 1 279 ? -9.920 -9.923 15.812 1.00 95.81 279 ASP A O 1
ATOM 2091 N N . ASP A 1 280 ? -7.811 -10.576 15.390 1.00 93.62 280 ASP A N 1
ATOM 2092 C CA . ASP A 1 280 ? -8.191 -11.822 14.725 1.00 93.62 280 ASP A CA 1
ATOM 2093 C C . ASP A 1 280 ? -8.709 -12.887 15.706 1.00 93.62 280 ASP A C 1
ATOM 2095 O O . ASP A 1 280 ? -9.500 -13.735 15.295 1.00 93.62 280 ASP A O 1
ATOM 2099 N N . GLU A 1 281 ? -8.315 -12.842 16.984 1.00 92.94 281 GLU A N 1
ATOM 2100 C CA . GLU A 1 281 ? -8.785 -13.796 17.998 1.00 92.94 281 GLU A CA 1
ATOM 2101 C C . GLU A 1 281 ? -10.221 -13.480 18.420 1.00 92.94 281 GLU A C 1
ATOM 2103 O O . GLU A 1 281 ? -11.061 -14.377 18.505 1.00 92.94 281 GLU A O 1
ATOM 2108 N N . ALA A 1 282 ? -10.523 -12.197 18.625 1.00 94.62 282 ALA A N 1
ATOM 2109 C CA . ALA A 1 282 ? -11.868 -11.731 18.945 1.00 94.62 282 ALA A CA 1
ATOM 2110 C C . ALA A 1 282 ? -12.781 -11.601 17.709 1.00 94.62 282 ALA A C 1
ATOM 2112 O O . ALA A 1 282 ? -13.990 -11.410 17.855 1.00 94.62 282 ALA A O 1
ATOM 2113 N N . GLY A 1 283 ? -12.228 -11.687 16.495 1.00 97.06 283 GLY A N 1
ATOM 2114 C CA . GLY A 1 283 ? -12.983 -11.576 15.246 1.00 97.06 283 GLY A CA 1
ATOM 2115 C C . GLY A 1 283 ? -13.584 -10.185 15.023 1.00 97.06 283 GLY A C 1
ATOM 2116 O O . GLY A 1 283 ? -14.712 -10.071 14.541 1.00 97.06 283 GLY A O 1
ATOM 2117 N N . THR A 1 284 ? -12.873 -9.127 15.424 1.00 98.25 284 THR A N 1
ATOM 2118 C CA . THR A 1 284 ? -13.383 -7.748 15.406 1.00 98.25 284 THR A CA 1
ATOM 2119 C C . THR A 1 284 ? -12.267 -6.711 15.231 1.00 98.25 284 THR A C 1
ATOM 2121 O O . THR A 1 284 ? -11.082 -7.034 15.155 1.00 98.25 284 THR A O 1
ATOM 2124 N N . TYR A 1 285 ? -12.646 -5.438 15.156 1.00 98.12 285 TYR A N 1
ATOM 2125 C CA . TYR A 1 285 ? -11.747 -4.304 15.354 1.00 98.12 285 TYR A CA 1
ATOM 2126 C C . TYR A 1 285 ? -11.931 -3.769 16.780 1.00 98.12 285 TYR A C 1
ATOM 2128 O O . TYR A 1 285 ? -12.933 -3.125 17.088 1.00 98.12 285 TYR A O 1
ATOM 2136 N N . ALA A 1 286 ? -10.980 -4.060 17.666 1.00 97.19 286 ALA A N 1
ATOM 2137 C CA . ALA A 1 286 ? -11.031 -3.658 19.068 1.00 97.19 286 ALA A CA 1
ATOM 2138 C C . ALA A 1 286 ? -10.534 -2.211 19.248 1.00 97.19 286 ALA A C 1
ATOM 2140 O O . ALA A 1 286 ? -9.626 -1.794 18.527 1.00 97.19 286 ALA A O 1
ATOM 2141 N N . PRO A 1 287 ? -11.070 -1.425 20.202 1.00 97.19 287 PRO A N 1
ATOM 2142 C CA . PRO A 1 287 ? -10.565 -0.080 20.474 1.00 97.19 287 PRO A CA 1
ATOM 2143 C C . PRO A 1 287 ? -9.055 -0.079 20.753 1.00 97.19 287 PRO A C 1
ATOM 2145 O O . PRO A 1 287 ? -8.558 -0.871 21.560 1.00 97.19 287 PRO A O 1
ATOM 2148 N N . LEU A 1 288 ? -8.319 0.835 20.119 1.00 96.69 288 LEU A N 1
ATOM 2149 C CA . LEU A 1 288 ? -6.881 1.001 20.315 1.00 96.69 288 LEU A CA 1
ATOM 2150 C C . LEU A 1 288 ? -6.616 1.720 21.645 1.00 96.69 288 LEU A C 1
ATOM 2152 O O . LEU A 1 288 ? -6.355 2.919 21.709 1.00 96.69 288 LEU A O 1
ATOM 2156 N N . THR A 1 289 ? -6.710 0.967 22.736 1.00 94.56 289 THR A N 1
ATOM 2157 C CA . THR A 1 289 ? -6.378 1.450 24.081 1.00 94.56 289 THR A CA 1
ATOM 2158 C C . THR A 1 289 ? -4.870 1.708 24.225 1.00 94.56 289 THR A C 1
ATOM 2160 O O . THR A 1 289 ? -4.077 1.147 23.465 1.00 94.56 289 THR A O 1
ATOM 2163 N N . PRO A 1 290 ? -4.421 2.471 25.242 1.00 92.56 290 PRO A N 1
ATOM 2164 C CA . PRO A 1 290 ? -2.991 2.641 25.519 1.00 92.56 290 PRO A CA 1
ATOM 2165 C C . PRO A 1 290 ? -2.231 1.317 25.695 1.00 92.56 290 PRO A C 1
ATOM 2167 O O . PRO A 1 290 ? -1.075 1.208 25.293 1.00 92.56 290 PRO A O 1
ATOM 2170 N N . LEU A 1 291 ? -2.888 0.292 26.252 1.00 91.38 291 LEU A N 1
ATOM 2171 C CA . LEU A 1 291 ? -2.315 -1.044 26.407 1.00 91.38 291 LEU A CA 1
ATOM 2172 C C . LEU A 1 291 ? -2.150 -1.753 25.054 1.00 91.38 291 LEU A C 1
ATOM 2174 O O . LEU A 1 291 ? -1.074 -2.277 24.769 1.00 91.38 291 LEU A O 1
ATOM 2178 N N . ALA A 1 292 ? -3.176 -1.714 24.199 1.00 91.38 292 ALA A N 1
ATOM 2179 C CA . ALA A 1 292 ? -3.099 -2.265 22.846 1.00 91.38 292 ALA A CA 1
ATOM 2180 C C . ALA A 1 292 ? -2.048 -1.530 21.995 1.00 91.38 292 ALA A C 1
ATOM 2182 O O . ALA A 1 292 ? -1.264 -2.166 21.294 1.00 91.38 292 ALA A O 1
ATOM 2183 N N . LEU A 1 293 ? -1.964 -0.201 22.118 1.00 91.19 293 LEU A N 1
ATOM 2184 C CA . LEU A 1 293 ? -0.929 0.602 21.471 1.00 91.19 293 LEU A CA 1
ATOM 2185 C C . LEU A 1 293 ? 0.475 0.193 21.933 1.00 91.19 293 LEU A C 1
ATOM 2187 O O . LEU A 1 293 ? 1.363 0.040 21.098 1.00 91.19 293 LEU A O 1
ATOM 2191 N N . GLY A 1 294 ? 0.671 -0.027 23.237 1.00 89.31 294 GLY A N 1
ATOM 2192 C CA . GLY A 1 294 ? 1.928 -0.544 23.783 1.00 89.31 294 GLY A CA 1
ATOM 2193 C C . GLY A 1 294 ? 2.307 -1.916 23.216 1.00 89.31 294 GLY A C 1
ATOM 2194 O O . GLY A 1 294 ? 3.471 -2.153 22.904 1.00 89.31 294 GLY A O 1
ATOM 2195 N N . ALA A 1 295 ? 1.332 -2.807 23.019 1.00 88.38 295 ALA A N 1
ATOM 2196 C CA . ALA A 1 295 ? 1.566 -4.118 22.412 1.00 88.38 295 ALA A CA 1
ATOM 2197 C C . ALA A 1 295 ? 1.916 -4.026 20.915 1.00 88.38 295 ALA A C 1
ATOM 2199 O O . ALA A 1 295 ? 2.805 -4.733 20.437 1.00 88.38 295 ALA A O 1
ATOM 2200 N N . VAL A 1 296 ? 1.269 -3.117 20.176 1.00 89.50 296 VAL A N 1
ATOM 2201 C CA . VAL A 1 296 ? 1.602 -2.822 18.772 1.00 89.50 296 VAL A CA 1
ATOM 2202 C C . VAL A 1 296 ? 3.026 -2.286 18.650 1.00 89.50 296 VAL A C 1
ATOM 2204 O O . VAL A 1 296 ? 3.795 -2.773 17.825 1.00 89.50 296 VAL A O 1
ATOM 2207 N N . THR A 1 297 ? 3.404 -1.298 19.466 1.00 86.62 297 THR A N 1
ATOM 2208 C CA . THR A 1 297 ? 4.734 -0.672 19.385 1.00 86.62 297 THR A CA 1
ATOM 2209 C C . THR A 1 297 ? 5.852 -1.596 19.857 1.00 86.62 297 THR A C 1
ATOM 2211 O O . THR A 1 297 ? 6.960 -1.516 19.330 1.00 86.62 297 THR A O 1
ATOM 2214 N N . ALA A 1 298 ? 5.566 -2.500 20.799 1.00 85.81 298 ALA A N 1
ATOM 2215 C CA . ALA A 1 298 ? 6.484 -3.553 21.226 1.00 85.81 298 ALA A CA 1
ATOM 2216 C C . ALA A 1 298 ? 6.565 -4.737 20.241 1.00 85.81 298 ALA A C 1
ATOM 2218 O O . ALA A 1 298 ? 7.412 -5.612 20.415 1.00 85.81 298 ALA A O 1
ATOM 2219 N N . GLY A 1 299 ? 5.687 -4.792 19.231 1.00 81.56 299 GLY A N 1
ATOM 2220 C CA . GLY A 1 299 ? 5.605 -5.896 18.273 1.00 81.56 299 GLY A CA 1
ATOM 2221 C C . GLY A 1 299 ? 5.044 -7.198 18.854 1.00 81.56 299 GLY A C 1
ATOM 2222 O O . GLY A 1 299 ? 5.201 -8.251 18.239 1.00 81.56 299 GLY A O 1
ATOM 2223 N N . SER A 1 300 ? 4.412 -7.150 20.031 1.00 80.25 300 SER A N 1
ATOM 2224 C CA . SER A 1 300 ? 3.777 -8.312 20.662 1.00 80.25 300 SER A CA 1
ATOM 2225 C C . SER A 1 300 ? 2.351 -8.553 20.166 1.00 80.25 300 SER A C 1
ATOM 2227 O O . SER A 1 300 ? 1.875 -9.684 20.244 1.00 80.25 300 SER A O 1
ATOM 2229 N N . LEU A 1 301 ? 1.686 -7.529 19.614 1.00 79.00 301 LEU A N 1
ATOM 2230 C CA . LEU A 1 301 ? 0.428 -7.699 18.888 1.00 79.00 301 LEU A CA 1
ATOM 2231 C C . LEU A 1 301 ? 0.711 -8.053 17.425 1.00 79.00 301 LEU A C 1
ATOM 2233 O O . LEU A 1 301 ? 1.415 -7.324 16.720 1.00 79.00 301 LEU A O 1
ATOM 2237 N N . ARG A 1 302 ? 0.142 -9.165 16.958 1.00 76.75 302 ARG A N 1
ATOM 2238 C CA . ARG A 1 302 ? 0.279 -9.596 15.567 1.00 76.75 302 ARG A CA 1
ATOM 2239 C C . ARG A 1 302 ? -0.719 -8.835 14.693 1.00 76.75 302 ARG A C 1
ATOM 2241 O O . ARG A 1 302 ? -1.913 -9.096 14.752 1.00 76.75 302 ARG A O 1
ATOM 2248 N N . LEU A 1 303 ? -0.202 -7.902 13.899 1.00 81.94 303 LEU A N 1
ATOM 2249 C CA . LEU A 1 303 ? -0.904 -7.254 12.783 1.00 81.94 303 LEU A CA 1
ATOM 2250 C C . LEU A 1 303 ? -0.734 -8.079 11.507 1.00 81.94 303 LEU A C 1
ATOM 2252 O O . LEU A 1 303 ? 0.192 -8.924 11.483 1.00 81.94 303 LEU A O 1
#

Foldseek 3Di:
DAEDECLFADPVQFVLVQLLVCVVCVVVQVVCVVVVDDDGYGHDHDDPQWDWDWDDDPNDTAIWIWHADPVRDIDTDRPDHRDSDSCVVVVVVVPCPVAADDDDAQDKDFDKQWQDDDPVRHDPADPDVVNRVVQWDACHHHHGTIIGGPQWIWHAHPVGDIDTQAGVVQWWAFPNDIEHQVQLQVLQDCFQQFPHKTKGFEDFAPGPITAIEIETEGPGGDFLRSLVSCVVRHDPRHRHQKYWHDNDFDADVVRHGDCVVVRVCDQPNRPPIWMFGDDVVVNGTHTCDPVNSVCRNVVVDDD

pLDDT: mean 81.79, std 12.13, range [41.94, 98.5]